Protein AF-A0A2E5B7W5-F1 (afdb_monomer_lite)

Sequence (212 aa):
MSSAIVQPPTGIHPTRPNQKIQTYGLDLNAQWFGWGTKAGSPEFTLAPDEGISFIGKPIIGVDWHTSQGVSCPYFRFAFLEPTEDRQTRLSVIKLKCNGSSTSNGKILVQNHAACLVGALHELVQRIILSNLDLEDISGTLYARKGEGREVVNPSTGLKTTFKGTFIDCFLGNDQLRFKQADRELMAFQSQVNDLAASLNQPAPFLQSVSDE

Foldseek 3Di:
DDDDDPDDPPPPDPPDPPDDAWEWEADQQQWIFTDDPHPVHTPGIDDQPDWFKFAFQWDWAWDWDDDPNDTWIWIKIWGWTQDPVRDTHIYIYTYTQWDDQDPVRATWGAAAVQQVLFLLVLQLVVCVVVVHDSNGRIWIKHKDKAPFDWDQDPVPRDTDTRIGMHIWIGDVPRTRPRTGFGGRPVSNLVSQQVSCVSSVHHRNDDDPPPPD

Radius of gyration: 21.05 Å; chains: 1; bounding box: 44×43×97 Å

pLDDT: mean 80.82, std 16.59, range [33.22, 95.94]

Structure (mmCIF, N/CA/C/O backbone):
data_AF-A0A2E5B7W5-F1
#
_entry.id   AF-A0A2E5B7W5-F1
#
loop_
_atom_site.group_PDB
_atom_site.id
_atom_site.type_symbol
_atom_site.label_atom_id
_atom_site.label_alt_id
_atom_site.label_comp_id
_atom_site.label_asym_id
_atom_site.label_entity_id
_atom_site.label_seq_id
_atom_site.pdbx_PDB_ins_code
_atom_site.Cartn_x
_atom_site.Cartn_y
_atom_site.Cartn_z
_atom_site.occupancy
_atom_site.B_iso_or_equiv
_atom_site.auth_seq_id
_atom_site.auth_comp_id
_atom_site.auth_asym_id
_atom_site.auth_atom_id
_atom_site.pdbx_PDB_model_num
ATOM 1 N N . MET A 1 1 ? 4.079 -7.052 67.258 1.00 42.72 1 MET A N 1
ATOM 2 C CA . MET A 1 1 ? 3.036 -6.627 66.301 1.00 42.72 1 MET A CA 1
ATOM 3 C C . MET A 1 1 ? 3.681 -6.624 64.927 1.00 42.72 1 MET A C 1
ATOM 5 O O . MET A 1 1 ? 4.597 -5.844 64.723 1.00 42.72 1 MET A O 1
ATOM 9 N N . SER A 1 2 ? 3.331 -7.580 64.064 1.00 40.25 2 SER A N 1
ATOM 10 C CA . SER A 1 2 ? 3.934 -7.725 62.733 1.00 40.25 2 SER A CA 1
ATOM 11 C C . SER A 1 2 ? 2.971 -7.131 61.709 1.00 40.25 2 SER A C 1
ATOM 13 O O . SER A 1 2 ? 1.812 -7.538 61.644 1.00 40.25 2 SER A O 1
ATOM 15 N N . SER A 1 3 ? 3.419 -6.104 60.996 1.00 40.19 3 SER A N 1
ATOM 16 C CA . SER A 1 3 ? 2.672 -5.424 59.945 1.00 40.19 3 SER A CA 1
ATOM 17 C C . SER A 1 3 ? 2.567 -6.339 58.726 1.00 40.19 3 SER A C 1
ATOM 19 O O . SER A 1 3 ? 3.561 -6.628 58.063 1.00 40.19 3 SER A O 1
ATOM 21 N N . ALA A 1 4 ? 1.353 -6.806 58.434 1.00 41.75 4 ALA A N 1
ATOM 22 C CA . ALA A 1 4 ? 1.066 -7.527 57.204 1.00 41.75 4 ALA A CA 1
ATOM 23 C C . ALA A 1 4 ? 1.223 -6.571 56.013 1.00 41.75 4 ALA A C 1
ATOM 25 O O . ALA A 1 4 ? 0.510 -5.574 55.898 1.00 41.75 4 ALA A O 1
ATOM 26 N N . ILE A 1 5 ? 2.179 -6.875 55.138 1.00 42.50 5 ILE A N 1
ATOM 27 C CA . ILE A 1 5 ? 2.345 -6.204 53.851 1.00 42.50 5 ILE A CA 1
ATOM 28 C C . ILE A 1 5 ? 1.194 -6.678 52.961 1.00 42.50 5 ILE A C 1
ATOM 30 O O . ILE A 1 5 ? 1.155 -7.836 52.548 1.00 42.50 5 ILE A O 1
ATOM 34 N N . VAL A 1 6 ? 0.239 -5.788 52.696 1.00 44.59 6 VAL A N 1
ATOM 35 C CA . VAL A 1 6 ? -0.816 -6.015 51.705 1.00 44.59 6 VAL A CA 1
ATOM 36 C C . VAL A 1 6 ? -0.149 -6.007 50.332 1.00 44.59 6 VAL A C 1
ATOM 38 O O . VAL A 1 6 ? 0.318 -4.965 49.873 1.00 44.59 6 VAL A O 1
ATOM 41 N N . GLN A 1 7 ? -0.055 -7.173 49.692 1.00 38.59 7 GLN A N 1
ATOM 42 C CA . GLN A 1 7 ? 0.349 -7.237 48.291 1.00 38.59 7 GLN A CA 1
ATOM 43 C C . GLN A 1 7 ? -0.714 -6.529 47.439 1.00 38.59 7 GLN A C 1
ATOM 45 O O . GLN A 1 7 ? -1.908 -6.762 47.652 1.00 38.59 7 GLN A O 1
ATOM 50 N N . PRO A 1 8 ? -0.318 -5.656 46.495 1.00 37.38 8 PRO A N 1
ATOM 51 C CA . PRO A 1 8 ? -1.272 -5.043 45.586 1.00 37.38 8 PRO A CA 1
ATOM 52 C C . PRO A 1 8 ? -1.946 -6.136 44.745 1.00 37.38 8 PRO A C 1
ATOM 54 O O . PRO A 1 8 ? -1.312 -7.158 44.460 1.00 37.38 8 PRO A O 1
ATOM 57 N N . PRO A 1 9 ? -3.215 -5.941 44.343 1.00 43.28 9 PRO A N 1
ATOM 58 C CA . PRO A 1 9 ? -3.898 -6.888 43.480 1.00 43.28 9 PRO A CA 1
ATOM 59 C C . PRO A 1 9 ? -3.048 -7.062 42.226 1.00 43.28 9 PRO A C 1
ATOM 61 O O . PRO A 1 9 ? -2.723 -6.087 41.545 1.00 43.28 9 PRO A O 1
ATOM 64 N N . THR A 1 10 ? -2.647 -8.301 41.954 1.00 42.75 10 THR A N 1
ATOM 65 C CA . THR A 1 10 ? -2.033 -8.690 40.693 1.00 42.75 10 THR A CA 1
ATOM 66 C C . THR A 1 10 ? -3.061 -8.423 39.610 1.00 42.75 10 THR A C 1
ATOM 68 O O . THR A 1 10 ? -3.944 -9.235 39.337 1.00 42.75 10 THR A O 1
ATOM 71 N N . GLY A 1 11 ? -2.993 -7.217 39.046 1.00 35.56 11 GLY A N 1
ATOM 72 C CA . GLY A 1 11 ? -3.767 -6.846 37.881 1.00 35.56 11 GLY A CA 1
ATOM 73 C C . GLY A 1 11 ? -3.572 -7.936 36.843 1.00 35.56 11 GLY A C 1
ATOM 74 O O . GLY A 1 11 ? -2.444 -8.349 36.568 1.00 35.56 11 GLY A O 1
ATOM 75 N N . ILE A 1 12 ? -4.682 -8.435 36.310 1.00 41.03 12 ILE A N 1
ATOM 76 C CA . ILE A 1 12 ? -4.677 -9.241 35.101 1.00 41.03 12 ILE A CA 1
ATOM 77 C C . ILE A 1 12 ? -3.976 -8.365 34.063 1.00 41.03 12 ILE A C 1
ATOM 79 O O . ILE A 1 12 ? -4.555 -7.404 33.559 1.00 41.03 12 ILE A O 1
ATOM 83 N N . HIS A 1 13 ? -2.692 -8.628 33.814 1.00 34.12 13 HIS A N 1
ATOM 84 C CA . HIS A 1 13 ? -2.017 -8.059 32.663 1.00 34.12 13 HIS A CA 1
ATOM 85 C C . HIS A 1 13 ? -2.872 -8.450 31.459 1.00 34.12 13 HIS A C 1
ATOM 87 O O . HIS A 1 13 ? -3.192 -9.637 31.348 1.00 34.12 13 HIS A O 1
ATOM 93 N N . PRO A 1 14 ? -3.279 -7.509 30.588 1.00 37.34 14 PRO A N 1
ATOM 94 C CA . PRO A 1 14 ? -3.954 -7.879 29.360 1.00 37.34 14 PRO A CA 1
ATOM 95 C C . PRO A 1 14 ? -3.037 -8.867 28.648 1.00 37.34 14 PRO A C 1
ATOM 97 O O . PRO A 1 14 ? -1.928 -8.525 28.228 1.00 37.34 14 PRO A O 1
ATOM 100 N N . THR A 1 15 ? -3.458 -10.129 28.605 1.00 33.22 15 THR A N 1
ATOM 101 C CA . THR A 1 15 ? -2.824 -11.149 27.791 1.00 33.22 15 THR A CA 1
ATOM 102 C C . THR A 1 15 ? -2.850 -10.579 26.387 1.00 33.22 15 THR A C 1
ATOM 104 O O . THR A 1 15 ? -3.925 -10.393 25.817 1.00 33.22 15 THR A O 1
ATOM 107 N N . ARG A 1 16 ? -1.673 -10.227 25.846 1.00 36.94 16 ARG A N 1
ATOM 108 C CA . ARG A 1 16 ? -1.550 -9.926 24.417 1.00 36.94 16 ARG A CA 1
ATOM 109 C C . ARG A 1 16 ? -2.308 -11.035 23.690 1.00 36.94 16 ARG A C 1
ATOM 111 O O . ARG A 1 16 ? -2.016 -12.200 23.982 1.00 36.94 16 ARG A O 1
ATOM 118 N N . PRO A 1 17 ? -3.267 -10.720 22.805 1.00 39.22 17 PRO A N 1
ATOM 119 C CA . PRO A 1 17 ? -3.879 -11.743 21.983 1.00 39.22 17 PRO A CA 1
ATOM 120 C C . PRO A 1 17 ? -2.737 -12.511 21.328 1.00 39.22 17 PRO A C 1
ATOM 122 O O . PRO A 1 17 ? -1.919 -11.931 20.616 1.00 39.22 17 PRO A O 1
ATOM 125 N N . ASN A 1 18 ? -2.630 -13.804 21.624 1.00 42.94 18 ASN A N 1
ATOM 126 C CA . ASN A 1 18 ? -1.598 -14.685 21.083 1.00 42.94 18 ASN A CA 1
ATOM 127 C C . ASN A 1 18 ? -1.925 -15.046 19.619 1.00 42.94 18 ASN A C 1
ATOM 129 O O . ASN A 1 18 ? -1.710 -16.169 19.172 1.00 42.94 18 ASN A O 1
ATOM 133 N N . GLN A 1 19 ? -2.541 -14.110 18.894 1.00 55.16 19 GLN A N 1
ATOM 134 C CA . GLN A 1 19 ? -2.882 -14.249 17.495 1.00 55.16 19 GLN A CA 1
ATOM 135 C C . GLN A 1 19 ? -1.624 -13.944 16.688 1.00 55.16 19 GLN A C 1
ATOM 137 O O . GLN A 1 19 ? -1.019 -12.877 16.807 1.00 55.16 19 GLN A O 1
ATOM 142 N N . LYS A 1 20 ? -1.202 -14.924 15.890 1.00 72.31 20 LYS A N 1
ATOM 143 C CA . LYS A 1 20 ? -0.107 -14.785 14.931 1.00 72.31 20 LYS A CA 1
ATOM 144 C C . LYS A 1 20 ? -0.431 -13.599 14.015 1.00 72.31 20 LYS A C 1
ATOM 146 O O . LYS A 1 20 ? -1.479 -13.593 13.377 1.00 72.31 20 LYS A O 1
ATOM 151 N N . ILE A 1 21 ? 0.452 -12.597 13.979 1.00 81.12 21 ILE A N 1
ATOM 152 C CA . ILE A 1 21 ? 0.309 -11.446 13.078 1.00 81.12 21 ILE A CA 1
ATOM 153 C C . ILE A 1 21 ? 0.286 -11.968 11.644 1.00 81.12 21 ILE A C 1
ATOM 155 O O . ILE A 1 21 ? 1.240 -12.624 11.214 1.00 81.12 21 ILE A O 1
ATOM 159 N N . GLN A 1 22 ? -0.771 -11.655 10.900 1.00 89.62 22 GLN A N 1
ATOM 160 C CA . GLN A 1 22 ? -0.862 -12.047 9.502 1.00 89.62 22 GLN A CA 1
ATOM 161 C C . GLN A 1 22 ? -0.076 -11.055 8.649 1.00 89.62 22 GLN A C 1
ATOM 163 O O . GLN A 1 22 ? -0.400 -9.873 8.597 1.00 89.62 22 GLN A O 1
ATOM 168 N N . THR A 1 23 ? 0.976 -11.516 7.974 1.00 92.06 23 THR A N 1
ATOM 169 C CA . THR A 1 23 ? 1.733 -10.666 7.045 1.00 92.06 23 THR A CA 1
ATOM 170 C C . THR A 1 23 ? 1.349 -10.996 5.611 1.00 92.06 23 THR A C 1
ATOM 172 O O . THR A 1 23 ? 1.385 -12.160 5.224 1.00 92.06 23 THR A O 1
ATOM 175 N N . TYR A 1 24 ? 1.016 -9.984 4.821 1.00 94.12 24 TYR A N 1
ATOM 176 C CA . TYR A 1 24 ? 0.694 -10.083 3.406 1.00 94.12 24 TYR A CA 1
ATOM 177 C C . TYR A 1 24 ? 1.821 -9.502 2.553 1.00 94.12 24 TYR A C 1
ATOM 179 O O . TYR A 1 24 ? 2.379 -8.442 2.851 1.00 94.12 24 TYR A O 1
ATOM 187 N N . GLY A 1 25 ? 2.134 -10.194 1.464 1.00 92.69 25 GLY A N 1
ATOM 188 C CA . GLY A 1 25 ? 2.922 -9.688 0.350 1.00 92.69 25 GLY A CA 1
ATOM 189 C C . GLY A 1 25 ? 2.086 -9.648 -0.923 1.00 92.69 25 GLY A C 1
ATOM 190 O O . GLY A 1 25 ? 1.034 -10.279 -1.008 1.00 92.69 25 GLY A O 1
ATOM 191 N N . LEU A 1 26 ? 2.581 -8.912 -1.914 1.00 91.25 26 LEU A N 1
ATOM 192 C CA . LEU A 1 26 ? 2.000 -8.855 -3.249 1.00 91.25 26 LEU A CA 1
ATOM 193 C C . LEU A 1 26 ? 3.035 -9.308 -4.269 1.00 91.25 26 LEU A C 1
ATOM 195 O O . LEU A 1 26 ? 4.165 -8.813 -4.271 1.00 91.25 26 LEU A O 1
ATOM 199 N N . ASP A 1 27 ? 2.661 -10.249 -5.128 1.00 87.12 27 ASP A N 1
ATOM 200 C CA . ASP A 1 27 ? 3.559 -10.750 -6.160 1.00 87.12 27 ASP A CA 1
ATOM 201 C C . ASP A 1 27 ? 3.455 -9.935 -7.467 1.00 87.12 27 ASP A C 1
ATOM 203 O O . ASP A 1 27 ? 2.665 -8.996 -7.611 1.00 87.12 27 ASP A O 1
ATOM 207 N N . LEU A 1 28 ? 4.274 -10.291 -8.461 1.00 82.81 28 LEU A N 1
ATOM 208 C CA . LEU A 1 28 ? 4.245 -9.654 -9.785 1.00 82.81 28 LEU A CA 1
ATOM 209 C C . LEU A 1 28 ? 3.017 -10.054 -10.618 1.00 82.81 28 LEU A C 1
ATOM 211 O O . LEU A 1 28 ? 2.782 -9.479 -11.686 1.00 82.81 28 LEU A O 1
ATOM 215 N N . ASN A 1 29 ? 2.225 -11.019 -10.144 1.00 85.81 29 ASN A N 1
ATOM 216 C CA . ASN A 1 29 ? 0.959 -11.389 -10.744 1.00 85.81 29 ASN A CA 1
ATOM 217 C C . ASN A 1 29 ? -0.242 -10.606 -10.216 1.00 85.81 29 ASN A C 1
ATOM 219 O O . ASN A 1 29 ? -1.336 -10.796 -10.740 1.00 85.81 29 ASN A O 1
ATOM 223 N N . ALA A 1 30 ? -0.009 -9.670 -9.293 1.00 89.38 30 ALA A N 1
ATOM 224 C CA . ALA A 1 30 ? -1.048 -8.976 -8.549 1.00 89.38 30 ALA A CA 1
ATOM 225 C C . ALA A 1 30 ? -1.890 -9.930 -7.685 1.00 89.38 30 ALA A C 1
ATOM 227 O O . ALA A 1 30 ? -3.075 -9.692 -7.488 1.00 89.38 30 ALA A O 1
ATOM 228 N N . GLN A 1 31 ? -1.275 -10.997 -7.173 1.00 91.44 31 GLN A N 1
ATOM 229 C CA . GLN A 1 31 ? -1.896 -11.909 -6.226 1.00 91.44 31 GLN A CA 1
ATOM 230 C C . GLN A 1 31 ? -1.379 -11.634 -4.814 1.00 91.44 31 GLN A C 1
ATOM 232 O O . GLN A 1 31 ? -0.167 -11.623 -4.561 1.00 91.44 31 GLN A O 1
ATOM 237 N N . TRP A 1 32 ? -2.311 -11.417 -3.889 1.00 93.56 32 TRP A N 1
ATOM 238 C CA . TRP A 1 32 ? -2.006 -11.340 -2.468 1.00 93.56 32 TRP A CA 1
ATOM 239 C C . TRP A 1 32 ? -1.612 -12.713 -1.933 1.00 93.56 32 TRP A C 1
ATOM 241 O O . TRP A 1 32 ? -2.244 -13.725 -2.241 1.00 93.56 32 TRP A O 1
ATOM 251 N N . PHE A 1 33 ? -0.589 -12.748 -1.088 1.00 91.56 33 PHE A N 1
ATOM 252 C CA . PHE A 1 33 ? -0.168 -13.969 -0.416 1.00 91.56 33 PHE A CA 1
ATOM 253 C C . PHE A 1 33 ? 0.197 -13.711 1.040 1.00 91.56 33 PHE A C 1
ATOM 255 O O . PHE A 1 33 ? 0.810 -12.695 1.375 1.00 91.56 33 PHE A O 1
ATOM 262 N N . GLY A 1 34 ? -0.154 -14.654 1.910 1.00 90.62 34 GLY A N 1
ATOM 263 C CA . GLY A 1 34 ? 0.278 -14.657 3.298 1.00 90.62 34 GLY A CA 1
ATOM 264 C C . GLY A 1 34 ? 1.713 -15.155 3.406 1.00 90.62 34 GLY A C 1
ATOM 265 O O . GLY A 1 34 ? 2.039 -16.226 2.893 1.00 90.62 34 GLY A O 1
ATOM 266 N N . TRP A 1 35 ? 2.590 -14.407 4.071 1.00 85.44 35 TRP A N 1
ATOM 267 C CA . TRP A 1 35 ? 3.935 -14.887 4.380 1.00 85.44 35 TRP A CA 1
ATOM 268 C C . TRP A 1 35 ? 3.820 -16.067 5.347 1.00 85.44 35 TRP A C 1
ATOM 270 O O . TRP A 1 35 ? 3.152 -15.950 6.371 1.00 85.44 35 TRP A O 1
ATOM 280 N N . GLY A 1 36 ? 4.504 -17.172 5.051 1.00 75.94 36 GLY A N 1
ATOM 281 C CA . GLY A 1 36 ? 4.754 -18.221 6.034 1.00 75.94 36 GLY A CA 1
ATOM 282 C C . GLY A 1 36 ? 5.886 -17.810 6.973 1.00 75.94 36 GLY A C 1
ATOM 283 O O . GLY A 1 36 ? 5.890 -16.730 7.556 1.00 75.94 36 GLY A O 1
ATOM 284 N N . THR A 1 37 ? 6.922 -18.638 7.091 1.00 72.31 37 THR A N 1
ATOM 285 C CA . THR A 1 37 ? 8.109 -18.293 7.901 1.00 72.31 37 THR A CA 1
ATOM 286 C C . THR A 1 37 ? 8.949 -17.157 7.303 1.00 72.31 37 THR A C 1
ATOM 288 O O . THR A 1 37 ? 9.726 -16.523 8.015 1.00 72.31 37 THR A O 1
ATOM 291 N N . LYS A 1 38 ? 8.817 -16.897 5.996 1.00 68.75 38 LYS A N 1
ATOM 292 C CA . LYS A 1 38 ? 9.533 -15.855 5.242 1.00 68.75 38 LYS A CA 1
ATOM 293 C C . LYS A 1 38 ? 8.755 -15.461 3.982 1.00 68.75 38 LYS A C 1
ATOM 295 O O . LYS A 1 38 ? 7.986 -16.264 3.464 1.00 68.75 38 LYS A O 1
ATOM 300 N N . ALA A 1 39 ? 9.037 -14.276 3.433 1.00 65.00 39 ALA A N 1
ATOM 301 C CA . ALA A 1 39 ? 8.368 -13.739 2.239 1.00 65.00 39 ALA A CA 1
ATOM 302 C C . ALA A 1 39 ? 8.369 -14.690 1.024 1.00 65.00 39 ALA A C 1
ATOM 304 O O . ALA A 1 39 ? 7.393 -14.754 0.292 1.00 65.00 39 ALA A O 1
ATOM 305 N N . GLY A 1 40 ? 9.453 -15.449 0.816 1.00 71.38 40 GLY A N 1
ATOM 306 C CA . GLY A 1 40 ? 9.579 -16.398 -0.301 1.00 71.38 40 GLY A CA 1
ATOM 307 C C . GLY A 1 40 ? 8.931 -17.770 -0.075 1.00 71.38 40 GLY A C 1
ATOM 308 O O . GLY A 1 40 ? 9.178 -18.678 -0.858 1.00 71.38 40 GLY A O 1
ATOM 309 N N . SER A 1 41 ? 8.183 -17.955 1.015 1.00 77.62 41 SER A N 1
ATOM 310 C CA . SER A 1 41 ? 7.501 -19.207 1.355 1.00 77.62 41 SER A CA 1
ATOM 311 C C . SER A 1 41 ? 6.061 -18.883 1.759 1.00 77.62 41 SER A C 1
ATOM 313 O O . SER A 1 41 ? 5.795 -18.776 2.960 1.00 77.62 41 SER A O 1
ATOM 315 N N . PRO A 1 42 ? 5.155 -18.650 0.792 1.00 84.06 42 PRO A N 1
ATOM 316 C CA . PRO A 1 42 ? 3.778 -18.292 1.098 1.00 84.06 42 PRO A CA 1
ATOM 317 C C . PRO A 1 42 ? 3.067 -19.438 1.830 1.00 84.06 42 PRO A C 1
ATOM 319 O O . PRO A 1 42 ? 3.237 -20.603 1.478 1.00 84.06 42 PRO A O 1
ATOM 322 N N . GLU A 1 43 ? 2.297 -19.102 2.863 1.00 87.75 43 GLU A N 1
ATOM 323 C CA . GLU A 1 43 ? 1.453 -20.051 3.611 1.00 87.75 43 GLU A CA 1
ATOM 324 C C . GLU A 1 43 ? 0.091 -20.225 2.929 1.00 87.75 43 GLU A C 1
ATOM 326 O O . GLU A 1 43 ? -0.489 -21.306 2.960 1.00 87.75 43 GLU A O 1
ATOM 331 N N . PHE A 1 44 ? -0.382 -19.171 2.260 1.00 88.69 44 PHE A N 1
ATOM 332 C CA . PHE A 1 44 ? -1.584 -19.168 1.432 1.00 88.69 44 PHE A CA 1
ATOM 333 C C . PHE A 1 44 ? -1.525 -18.042 0.393 1.00 88.69 44 PHE A C 1
ATOM 335 O O . PHE A 1 44 ? -0.693 -17.133 0.471 1.00 88.69 44 PHE A O 1
ATOM 342 N N . THR A 1 45 ? -2.458 -18.082 -0.551 1.00 91.06 45 THR A N 1
ATOM 343 C CA . THR A 1 45 ? -2.713 -17.040 -1.550 1.00 91.06 45 THR A CA 1
ATOM 344 C C . THR A 1 45 ? -4.193 -16.696 -1.536 1.00 91.06 45 THR A C 1
ATOM 346 O O . THR A 1 45 ? -5.004 -17.612 -1.414 1.00 91.06 45 THR A O 1
ATOM 349 N N . LEU A 1 46 ? -4.537 -15.422 -1.695 1.00 90.44 46 LEU A N 1
ATOM 350 C CA . LEU A 1 46 ? -5.929 -15.017 -1.895 1.00 90.44 46 LE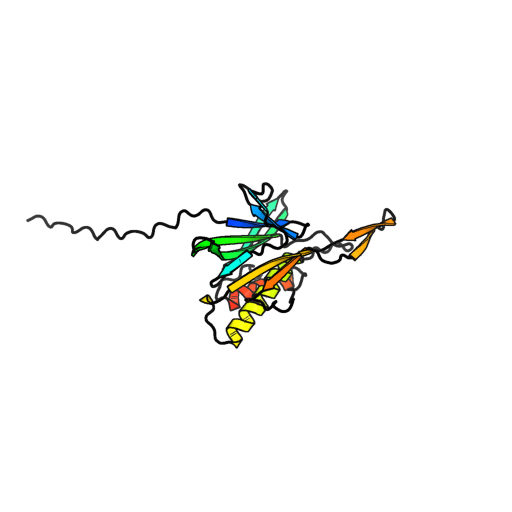U A CA 1
ATOM 351 C C . LEU A 1 46 ? -6.354 -15.245 -3.352 1.00 90.44 46 LEU A C 1
ATOM 353 O O . LEU A 1 46 ? -5.514 -15.262 -4.270 1.00 90.44 46 LEU A O 1
ATOM 357 N N . ALA A 1 47 ? -7.656 -15.427 -3.563 1.00 86.19 47 ALA A N 1
ATOM 358 C CA . ALA A 1 47 ? -8.244 -15.443 -4.897 1.00 86.19 47 ALA A CA 1
ATOM 359 C C . ALA A 1 47 ? -8.100 -14.061 -5.580 1.00 86.19 47 ALA A C 1
ATOM 361 O O . ALA A 1 47 ? -7.937 -13.045 -4.903 1.00 86.19 47 ALA A O 1
ATOM 362 N N . PRO A 1 48 ? -8.128 -13.977 -6.924 1.00 80.94 48 PRO A N 1
ATOM 363 C CA . PRO A 1 48 ? -7.953 -12.705 -7.636 1.00 80.94 48 PRO A CA 1
ATOM 364 C C . PRO A 1 48 ? -8.986 -11.621 -7.291 1.00 80.94 48 PRO A C 1
ATOM 366 O O . PRO A 1 48 ? -8.701 -10.435 -7.434 1.00 80.94 48 PRO A O 1
ATOM 369 N N . ASP A 1 49 ? -10.182 -12.028 -6.880 1.00 82.62 49 ASP A N 1
ATOM 370 C CA . ASP A 1 49 ? -11.306 -11.190 -6.466 1.00 82.62 49 ASP A CA 1
ATOM 371 C C . ASP A 1 49 ? -11.417 -11.033 -4.942 1.00 82.62 49 ASP A C 1
ATOM 373 O O . ASP A 1 49 ? -12.312 -10.343 -4.462 1.00 82.62 49 ASP A O 1
ATOM 377 N N . GLU A 1 50 ? -10.496 -11.616 -4.174 1.00 89.19 50 GLU A N 1
ATOM 378 C CA . GLU A 1 50 ? -10.427 -11.437 -2.727 1.00 89.19 50 GLU A CA 1
ATOM 379 C C . GLU A 1 50 ? -9.576 -10.212 -2.371 1.00 89.19 50 GLU A C 1
ATOM 381 O O . GLU A 1 50 ? -8.397 -10.090 -2.726 1.00 89.19 50 GLU A O 1
ATOM 386 N N . GLY A 1 51 ? -10.195 -9.284 -1.644 1.00 91.31 51 GLY A N 1
ATOM 387 C CA . GLY A 1 51 ? -9.545 -8.095 -1.113 1.00 91.31 51 GLY A CA 1
ATOM 388 C C . GLY A 1 51 ? -9.116 -8.261 0.342 1.00 91.31 51 GLY A C 1
ATOM 389 O O . GLY A 1 51 ? -9.614 -9.114 1.072 1.00 91.31 51 GLY A O 1
ATOM 390 N N . ILE A 1 52 ? -8.207 -7.397 0.786 1.00 94.81 52 ILE A N 1
ATOM 391 C CA . ILE A 1 52 ? -7.796 -7.315 2.189 1.00 94.81 52 ILE A CA 1
ATOM 392 C C . ILE A 1 52 ? -8.568 -6.173 2.844 1.00 94.81 52 ILE A C 1
ATOM 394 O O . ILE A 1 52 ? -8.317 -5.001 2.547 1.00 94.81 52 ILE A O 1
ATOM 398 N N . SER A 1 53 ? -9.510 -6.506 3.722 1.00 94.62 53 SER A N 1
ATOM 399 C CA . SER A 1 53 ? -10.257 -5.512 4.492 1.00 94.62 53 SER A CA 1
ATOM 400 C C . SER A 1 53 ? -9.457 -5.027 5.698 1.00 94.62 53 SER A C 1
ATOM 402 O O . SER A 1 53 ? -8.758 -5.792 6.358 1.00 94.62 53 SER A O 1
ATOM 404 N N . PHE A 1 54 ? -9.578 -3.742 6.003 1.00 94.38 54 PHE A N 1
ATOM 405 C CA . PHE A 1 54 ? -8.955 -3.128 7.165 1.00 94.38 54 PHE A CA 1
ATOM 406 C C . PHE A 1 54 ? -9.917 -2.166 7.851 1.00 94.38 54 PHE A C 1
ATOM 408 O O . PHE A 1 54 ? -10.772 -1.556 7.204 1.00 94.38 54 PHE A O 1
ATOM 415 N N . ILE A 1 55 ? -9.752 -2.034 9.162 1.00 92.44 55 ILE A N 1
ATOM 416 C CA . ILE A 1 55 ? -10.465 -1.087 10.013 1.00 92.44 55 ILE A CA 1
ATOM 417 C C . ILE A 1 55 ? -9.498 -0.450 11.011 1.00 92.44 55 ILE A C 1
ATOM 419 O O . ILE A 1 55 ? -8.425 -0.994 11.301 1.00 92.44 55 ILE A O 1
ATOM 423 N N . GLY A 1 56 ? -9.919 0.672 11.579 1.00 89.56 56 GLY A N 1
ATOM 424 C CA . GLY A 1 56 ? -9.128 1.420 12.533 1.00 89.56 56 GLY A CA 1
ATOM 425 C C . GLY A 1 56 ? -8.044 2.256 11.870 1.00 89.56 56 GLY A C 1
ATOM 426 O O . GLY A 1 56 ? -7.711 2.121 10.686 1.00 89.56 56 GLY A O 1
ATOM 427 N N . LYS A 1 57 ? -7.442 3.110 12.688 1.00 91.88 57 LYS A N 1
ATOM 428 C CA . LYS A 1 57 ? -6.321 3.940 12.284 1.00 91.88 57 LYS A CA 1
ATOM 429 C C . LYS A 1 57 ? -5.100 3.068 11.941 1.00 91.88 57 LYS A C 1
ATOM 431 O O . LYS A 1 57 ? -4.541 2.418 12.829 1.00 91.88 57 LYS A O 1
ATOM 436 N N . PRO A 1 58 ? -4.624 3.057 10.684 1.00 92.25 58 PRO A N 1
ATOM 437 C CA . PRO A 1 58 ? -3.505 2.207 10.306 1.00 92.25 58 PRO A CA 1
ATOM 438 C C . PRO A 1 58 ? -2.181 2.766 10.818 1.00 92.25 58 PRO A C 1
ATOM 440 O O . PRO A 1 58 ? -1.990 3.979 10.846 1.00 92.25 58 PRO A O 1
ATOM 443 N N . ILE A 1 59 ? -1.225 1.892 11.132 1.00 94.62 59 ILE A N 1
ATOM 444 C CA . ILE A 1 59 ? 0.152 2.264 11.471 1.00 94.62 59 ILE A CA 1
ATOM 445 C C . ILE A 1 59 ? 1.039 2.031 10.254 1.00 94.62 59 ILE A C 1
ATOM 447 O O . ILE A 1 59 ? 1.215 0.892 9.811 1.00 94.62 59 ILE A O 1
ATOM 451 N N . ILE A 1 60 ? 1.653 3.093 9.747 1.00 95.75 60 ILE A N 1
ATOM 452 C CA . ILE A 1 60 ? 2.580 2.999 8.623 1.00 95.75 60 ILE A CA 1
ATOM 453 C C . ILE A 1 60 ? 4.031 3.000 9.096 1.00 95.75 60 ILE A C 1
ATOM 455 O O . ILE A 1 60 ? 4.370 3.428 10.199 1.00 95.75 60 ILE A O 1
ATOM 459 N N . GLY A 1 61 ? 4.917 2.472 8.265 1.00 93.50 61 GLY A N 1
ATOM 460 C CA . GLY A 1 61 ? 6.336 2.454 8.562 1.00 93.50 61 GLY A CA 1
ATOM 461 C C . GLY A 1 61 ? 7.173 1.946 7.405 1.00 93.50 61 GLY A C 1
ATOM 462 O O . GLY A 1 61 ? 6.670 1.666 6.317 1.00 93.50 61 GLY A O 1
ATOM 463 N N . VAL A 1 62 ? 8.469 1.815 7.663 1.00 90.25 62 VAL A N 1
ATOM 464 C CA . VAL A 1 62 ? 9.430 1.274 6.708 1.00 90.25 62 VAL A CA 1
ATOM 465 C C . VAL A 1 62 ? 10.255 0.216 7.411 1.00 90.25 62 VAL A C 1
ATOM 467 O O . VAL A 1 62 ? 10.838 0.475 8.461 1.00 90.25 62 VAL A O 1
ATOM 470 N N . ASP A 1 63 ? 10.316 -0.961 6.806 1.00 88.19 63 ASP A N 1
ATOM 471 C CA . ASP A 1 63 ? 11.197 -2.033 7.237 1.00 88.19 63 ASP A CA 1
ATOM 472 C C . ASP A 1 63 ? 12.356 -2.141 6.241 1.00 88.19 63 ASP A C 1
ATOM 474 O O . ASP A 1 63 ? 12.156 -2.121 5.024 1.00 88.19 63 ASP A O 1
ATOM 478 N N . TRP A 1 64 ? 13.581 -2.261 6.744 1.00 84.56 64 TRP A N 1
ATOM 479 C CA . TRP A 1 64 ? 14.772 -2.375 5.907 1.00 84.56 64 TRP A 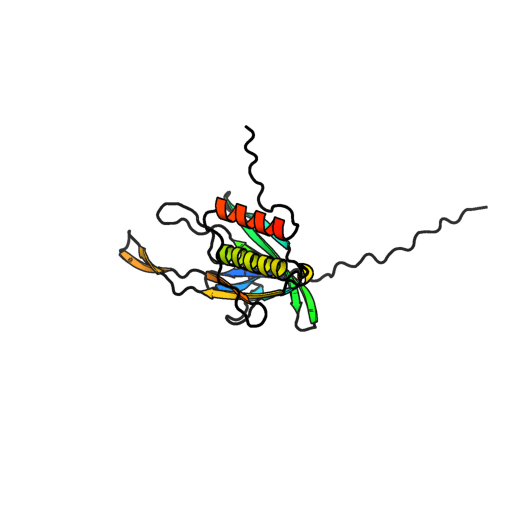CA 1
ATOM 480 C C . TRP A 1 64 ? 15.218 -3.827 5.822 1.00 84.56 64 TRP A C 1
ATOM 482 O O . TRP A 1 64 ? 15.477 -4.476 6.834 1.00 84.56 64 TRP A O 1
ATOM 492 N N . HIS A 1 65 ? 15.318 -4.334 4.598 1.00 80.19 65 HIS A N 1
ATOM 493 C CA . HIS A 1 65 ? 15.787 -5.684 4.328 1.00 80.19 65 HIS A CA 1
ATOM 494 C C . HIS A 1 65 ? 17.112 -5.625 3.578 1.00 80.19 65 HIS A C 1
ATOM 496 O O . HIS A 1 65 ? 17.169 -5.148 2.445 1.00 80.19 65 HIS A O 1
ATOM 502 N N . THR A 1 66 ? 18.166 -6.158 4.191 1.00 76.12 66 THR A N 1
ATOM 503 C CA . THR A 1 66 ? 19.485 -6.253 3.563 1.00 76.12 66 THR A CA 1
ATOM 504 C C . THR A 1 66 ? 19.648 -7.615 2.903 1.00 76.12 66 THR A C 1
ATOM 506 O O . THR A 1 66 ? 19.533 -8.651 3.558 1.00 76.12 66 THR A O 1
ATOM 509 N N . SER A 1 67 ? 19.940 -7.628 1.604 1.00 67.50 67 SER A N 1
ATOM 510 C CA . SER A 1 67 ? 20.297 -8.841 0.865 1.00 67.50 67 SER A CA 1
ATOM 511 C C . SER A 1 67 ? 21.523 -8.563 0.010 1.00 67.50 67 SER A C 1
ATOM 513 O O . SER A 1 67 ? 21.565 -7.554 -0.687 1.00 67.50 67 SER A O 1
ATOM 515 N N . GLN A 1 68 ? 22.538 -9.430 0.092 1.00 73.38 68 GLN A N 1
ATOM 516 C CA . GLN A 1 68 ? 23.793 -9.289 -0.664 1.00 73.38 68 GLN A CA 1
ATOM 517 C C . GLN A 1 68 ? 24.451 -7.899 -0.513 1.00 73.38 68 GLN A C 1
ATOM 519 O O . GLN A 1 68 ? 24.977 -7.340 -1.468 1.00 73.38 68 GLN A O 1
ATOM 524 N N . GLY A 1 69 ? 24.386 -7.313 0.689 1.00 71.06 69 GLY A N 1
ATOM 525 C CA . GLY A 1 69 ? 24.947 -5.986 0.980 1.00 71.06 69 GLY A CA 1
ATOM 526 C C . GLY A 1 69 ? 24.110 -4.798 0.489 1.00 71.06 69 GLY A C 1
ATOM 527 O O . GLY A 1 69 ? 24.461 -3.659 0.778 1.00 71.06 69 GLY A O 1
ATOM 528 N N . VAL A 1 70 ? 22.985 -5.033 -0.193 1.00 70.50 70 VAL A N 1
ATOM 529 C CA . VAL A 1 70 ? 22.072 -3.978 -0.652 1.00 70.50 70 VAL A CA 1
ATOM 530 C C . VAL A 1 70 ? 20.888 -3.874 0.305 1.00 70.50 70 VAL A C 1
ATOM 532 O O . VAL A 1 70 ? 20.146 -4.840 0.499 1.00 70.50 70 VAL A O 1
ATOM 535 N N . SER A 1 71 ? 20.705 -2.693 0.900 1.00 77.69 71 SER A N 1
ATOM 536 C CA . SER A 1 71 ? 19.545 -2.385 1.739 1.00 77.69 71 SER A CA 1
ATOM 537 C C . SER A 1 71 ? 18.351 -1.997 0.867 1.00 77.69 71 SER A C 1
ATOM 539 O O . SER A 1 71 ? 18.436 -1.087 0.041 1.00 77.69 71 SER A O 1
ATOM 541 N N . CYS A 1 72 ? 17.234 -2.700 1.031 1.00 79.38 72 CYS A N 1
ATOM 542 C CA . CYS A 1 72 ? 16.000 -2.447 0.305 1.00 79.38 72 CYS A CA 1
ATOM 543 C C . CYS A 1 72 ? 14.887 -2.046 1.283 1.00 79.38 72 CYS A C 1
ATOM 545 O O . CYS A 1 72 ? 14.554 -2.843 2.166 1.00 79.38 72 CYS A O 1
ATOM 547 N N . PRO A 1 73 ? 14.270 -0.865 1.113 1.00 86.69 73 PRO A N 1
ATOM 548 C CA . PRO A 1 73 ? 13.135 -0.467 1.925 1.00 86.69 73 PRO A CA 1
ATOM 549 C C . PRO A 1 73 ? 11.872 -1.220 1.499 1.00 86.69 73 PRO A C 1
ATOM 551 O O . PRO A 1 73 ? 11.613 -1.423 0.306 1.00 86.69 73 PRO A O 1
ATOM 554 N N . TYR A 1 74 ? 11.085 -1.611 2.494 1.00 89.81 74 TYR A N 1
ATOM 555 C CA . TYR A 1 74 ? 9.736 -2.136 2.354 1.00 89.81 74 TYR A CA 1
ATOM 556 C C . TYR A 1 74 ? 8.773 -1.197 3.070 1.00 89.81 74 TYR A C 1
ATOM 558 O O . TYR A 1 74 ? 8.950 -0.914 4.253 1.00 89.81 74 TYR A O 1
ATOM 566 N N . PHE A 1 75 ? 7.747 -0.731 2.365 1.00 93.44 75 PHE A N 1
ATOM 567 C CA . PHE A 1 75 ? 6.649 -0.006 2.981 1.00 93.44 75 PHE A CA 1
ATOM 568 C C . PHE A 1 75 ? 5.833 -0.988 3.818 1.00 93.44 75 PHE A C 1
ATOM 570 O O . PHE A 1 75 ? 5.440 -2.054 3.329 1.00 93.44 75 PHE A O 1
ATOM 577 N N . ARG A 1 76 ? 5.605 -0.631 5.080 1.00 94.81 76 ARG A N 1
ATOM 578 C CA . ARG A 1 76 ? 4.838 -1.407 6.047 1.00 94.81 76 ARG A CA 1
ATOM 579 C C . ARG A 1 76 ? 3.531 -0.684 6.333 1.00 94.81 76 ARG A C 1
ATOM 581 O O . ARG A 1 76 ? 3.542 0.475 6.731 1.00 94.81 76 ARG A O 1
ATOM 588 N N . PHE A 1 77 ? 2.426 -1.399 6.195 1.00 95.94 77 PHE A N 1
ATOM 589 C CA . PHE A 1 77 ? 1.088 -0.946 6.555 1.00 95.94 77 PHE A CA 1
ATOM 590 C C . PHE A 1 77 ? 0.488 -1.959 7.527 1.00 95.94 77 PHE A C 1
ATOM 592 O O . PHE A 1 77 ? 0.161 -3.070 7.122 1.00 95.94 77 PHE A O 1
ATOM 599 N N . ALA A 1 78 ? 0.421 -1.616 8.811 1.00 95.69 78 ALA A N 1
ATOM 600 C CA . ALA A 1 78 ? -0.154 -2.450 9.861 1.00 95.69 78 ALA A CA 1
ATOM 601 C C . ALA A 1 78 ? -1.563 -1.961 10.216 1.00 95.69 78 ALA A C 1
ATOM 603 O O . ALA A 1 78 ? -1.781 -0.759 10.357 1.00 95.69 78 ALA A O 1
ATOM 604 N N . PHE A 1 79 ? -2.509 -2.883 10.350 1.00 95.12 79 PHE A N 1
ATOM 605 C CA . PHE A 1 79 ? -3.933 -2.576 10.483 1.00 95.12 79 PHE A CA 1
ATOM 606 C C . PHE A 1 79 ? -4.677 -3.696 11.213 1.00 95.12 79 PHE A C 1
ATOM 608 O O . PHE A 1 79 ? -4.164 -4.809 11.353 1.00 95.12 79 PHE A O 1
ATOM 615 N N . LEU A 1 80 ? -5.895 -3.400 11.665 1.00 93.81 80 LEU A N 1
ATOM 616 C CA . LEU A 1 80 ? -6.810 -4.417 12.165 1.00 93.81 80 LEU A CA 1
ATOM 617 C C . LEU A 1 80 ? -7.627 -4.963 10.998 1.00 93.81 80 LEU A C 1
ATOM 619 O O . LEU A 1 80 ? -8.276 -4.213 10.274 1.00 93.81 80 LEU A O 1
ATOM 623 N N . GLU A 1 81 ? -7.584 -6.273 10.814 1.00 93.31 81 GLU A N 1
ATOM 624 C CA . GLU A 1 81 ? -8.363 -6.985 9.809 1.00 93.31 81 GLU A CA 1
ATOM 625 C C . GLU A 1 81 ? -9.576 -7.635 10.488 1.00 93.31 81 GLU A C 1
ATOM 627 O O . GLU A 1 81 ? -9.385 -8.405 11.438 1.00 93.31 81 GLU A O 1
ATOM 632 N N . PRO A 1 82 ? -10.810 -7.350 10.038 1.00 90.50 82 PRO A N 1
ATOM 633 C CA . PRO A 1 82 ? -11.986 -8.070 10.503 1.00 90.50 82 PRO A CA 1
ATOM 634 C C . PRO A 1 82 ? -11.952 -9.518 9.997 1.00 90.50 82 PRO A C 1
ATOM 636 O O . PRO A 1 82 ? -11.684 -9.769 8.824 1.00 90.50 82 PRO A O 1
ATOM 639 N N . THR A 1 83 ? -12.239 -10.474 10.874 1.00 85.19 83 THR A N 1
ATOM 640 C CA . THR A 1 83 ? -12.274 -11.908 10.554 1.00 85.19 83 THR A CA 1
ATOM 641 C C . THR A 1 83 ? -13.712 -12.431 10.481 1.00 85.19 83 THR A C 1
ATOM 643 O O . THR A 1 83 ? -14.642 -11.814 11.005 1.00 85.19 83 THR A O 1
ATOM 646 N N . GLU A 1 84 ? -13.924 -13.577 9.823 1.00 83.62 84 GLU A N 1
ATOM 647 C CA . GLU A 1 84 ? -15.263 -14.168 9.620 1.00 83.62 84 GLU A CA 1
ATOM 648 C C . GLU A 1 84 ? -16.015 -14.445 10.933 1.00 83.62 84 GLU A C 1
ATOM 650 O O . GLU A 1 84 ? -17.235 -14.307 11.009 1.00 83.62 84 GLU A O 1
ATOM 655 N N . ASP A 1 85 ? -15.283 -14.772 11.997 1.00 85.81 85 ASP A N 1
ATOM 656 C CA . ASP A 1 85 ? -15.801 -14.988 13.351 1.00 85.81 85 ASP A CA 1
ATOM 657 C C . ASP A 1 85 ? -16.069 -13.680 14.120 1.00 85.81 85 ASP A C 1
ATOM 659 O O . ASP A 1 85 ? -16.289 -13.703 15.333 1.00 85.81 85 ASP A O 1
ATOM 663 N N . ARG A 1 86 ? -16.091 -12.537 13.416 1.00 79.25 86 ARG A N 1
ATOM 664 C CA . ARG A 1 86 ? -16.308 -11.180 13.948 1.00 79.25 86 ARG A CA 1
ATOM 665 C C . ARG A 1 86 ? -15.260 -10.735 14.965 1.00 79.25 86 ARG A C 1
ATOM 667 O O . ARG A 1 86 ? -15.515 -9.819 15.749 1.00 79.25 86 ARG A O 1
ATOM 674 N N . GLN A 1 87 ? -14.095 -11.369 14.966 1.00 86.88 87 GLN A N 1
ATOM 675 C CA . GLN A 1 87 ? -12.942 -10.869 15.697 1.00 86.88 87 GLN A CA 1
ATOM 676 C C . GLN A 1 87 ? -12.156 -9.885 14.827 1.00 86.88 87 GLN A C 1
ATOM 678 O O . GLN A 1 87 ? -12.462 -9.643 13.657 1.00 86.88 87 GLN A O 1
ATOM 683 N N . THR A 1 88 ? -11.146 -9.275 15.432 1.00 88.62 88 THR A N 1
ATOM 684 C CA . THR A 1 88 ? -10.124 -8.528 14.710 1.00 88.62 88 THR A CA 1
ATOM 685 C C . THR A 1 88 ? -8.792 -9.216 14.922 1.00 88.62 88 THR A C 1
ATOM 687 O O . THR A 1 88 ? -8.479 -9.643 16.034 1.00 88.62 88 THR A O 1
ATOM 690 N N . ARG A 1 89 ? -7.996 -9.312 13.857 1.00 90.25 89 ARG A N 1
ATOM 691 C CA . ARG A 1 89 ? -6.590 -9.711 13.955 1.00 90.25 89 ARG A CA 1
ATOM 692 C C . ARG A 1 89 ? -5.685 -8.567 13.546 1.00 90.25 89 ARG A C 1
ATOM 694 O O . ARG A 1 89 ? -6.029 -7.760 12.687 1.00 90.25 89 ARG A O 1
ATOM 701 N N . LEU A 1 90 ? -4.498 -8.522 14.140 1.00 92.19 90 LEU A N 1
ATOM 702 C CA . LEU A 1 90 ? -3.452 -7.625 13.673 1.00 92.19 90 LEU A CA 1
ATOM 703 C C . LEU A 1 90 ? -2.838 -8.189 12.388 1.00 92.19 90 LEU A C 1
ATOM 705 O O . LEU A 1 90 ? -2.260 -9.280 12.391 1.00 92.19 90 LEU A O 1
ATOM 709 N N . SER A 1 91 ? -2.917 -7.403 11.322 1.00 94.00 91 SER A N 1
ATOM 710 C CA . SER A 1 91 ? -2.390 -7.736 10.005 1.00 94.00 91 SER A CA 1
ATOM 711 C C . SER A 1 91 ? -1.395 -6.683 9.531 1.00 94.00 91 SER A C 1
ATOM 713 O O . SER A 1 91 ? -1.396 -5.535 9.978 1.00 94.00 91 SER A O 1
ATOM 715 N N . VAL A 1 92 ? -0.491 -7.086 8.641 1.00 94.88 92 VAL A N 1
ATOM 716 C CA . VAL A 1 92 ? 0.554 -6.224 8.088 1.00 94.88 92 VAL A CA 1
ATOM 717 C C . VAL A 1 92 ? 0.708 -6.493 6.601 1.00 94.88 92 VAL A C 1
ATOM 719 O O . VAL A 1 92 ? 1.002 -7.611 6.204 1.00 94.88 92 VAL A O 1
ATOM 722 N N . ILE A 1 93 ? 0.607 -5.467 5.768 1.00 95.50 93 ILE A N 1
ATOM 723 C CA . ILE A 1 93 ? 1.059 -5.512 4.377 1.00 95.50 93 ILE A CA 1
ATOM 724 C C . ILE A 1 93 ? 2.510 -5.026 4.327 1.00 95.50 93 ILE A C 1
ATOM 726 O O . ILE A 1 93 ? 2.833 -3.955 4.850 1.00 95.50 93 ILE A O 1
ATOM 730 N N . LYS A 1 94 ? 3.388 -5.810 3.690 1.00 93.00 94 LYS A N 1
ATOM 731 C CA . LYS A 1 94 ? 4.780 -5.432 3.409 1.00 93.00 94 LYS A CA 1
ATOM 732 C C . LYS A 1 94 ? 5.033 -5.430 1.911 1.00 93.00 94 LYS A C 1
ATOM 734 O O . LYS A 1 94 ? 5.002 -6.477 1.265 1.00 93.00 94 LYS A O 1
ATOM 739 N N . LEU A 1 95 ? 5.336 -4.256 1.367 1.00 91.75 95 LEU A N 1
ATOM 740 C CA . LEU A 1 95 ? 5.541 -4.057 -0.066 1.00 91.75 95 LEU A CA 1
ATOM 741 C C . LEU A 1 95 ? 6.946 -3.553 -0.331 1.00 91.75 95 LEU A C 1
ATOM 743 O O . LEU A 1 95 ? 7.386 -2.576 0.271 1.00 91.75 95 LEU A O 1
ATOM 747 N N . LYS A 1 96 ? 7.647 -4.198 -1.259 1.00 87.56 96 LYS A N 1
ATOM 748 C CA . LYS A 1 96 ? 8.976 -3.753 -1.668 1.00 87.56 96 LYS A CA 1
ATOM 749 C C . LYS A 1 96 ? 8.855 -2.381 -2.332 1.00 87.56 96 LYS A C 1
ATOM 751 O O . LYS A 1 96 ? 8.152 -2.234 -3.326 1.00 87.56 96 LYS A O 1
ATOM 756 N N . CYS A 1 97 ? 9.569 -1.379 -1.822 1.00 86.81 97 CYS A N 1
ATOM 757 C CA . CYS A 1 97 ? 9.521 -0.048 -2.422 1.00 86.81 97 CYS A CA 1
ATOM 758 C C . CYS A 1 97 ? 10.306 -0.016 -3.731 1.00 86.81 97 CYS A C 1
ATOM 760 O O . CYS A 1 97 ? 9.781 0.422 -4.745 1.00 86.81 97 CYS A O 1
ATOM 762 N N . ASN A 1 98 ? 11.550 -0.500 -3.745 1.00 83.81 98 ASN A N 1
ATOM 763 C CA . ASN A 1 98 ? 12.423 -0.354 -4.911 1.00 83.81 98 ASN A CA 1
ATOM 764 C C . ASN A 1 98 ? 12.039 -1.315 -6.045 1.00 83.81 98 ASN A C 1
ATOM 766 O O . ASN A 1 98 ? 12.031 -2.540 -5.881 1.00 83.81 98 ASN A O 1
ATOM 770 N N . GLY A 1 99 ? 11.758 -0.745 -7.216 1.00 75.12 99 GLY A N 1
ATOM 771 C CA . GLY A 1 99 ? 11.577 -1.470 -8.465 1.00 75.12 99 GLY A CA 1
ATOM 772 C C . GLY A 1 99 ? 12.892 -1.913 -9.097 1.00 75.12 99 GLY A C 1
ATOM 773 O O . GLY A 1 99 ? 13.968 -1.806 -8.514 1.00 75.12 99 GLY A O 1
ATOM 774 N N . SER A 1 100 ? 12.787 -2.436 -10.313 1.00 70.94 100 SER A N 1
ATOM 775 C CA . SER A 1 100 ? 13.952 -2.711 -11.154 1.00 70.94 100 SER A CA 1
ATOM 776 C C . SER A 1 100 ? 14.477 -1.414 -11.767 1.00 70.94 100 SER A C 1
ATOM 778 O O . SER A 1 100 ? 13.694 -0.497 -12.032 1.00 70.94 100 SER A O 1
ATOM 780 N N . SER A 1 101 ? 15.786 -1.346 -12.018 1.00 66.62 101 SER A N 1
ATOM 781 C CA . SER A 1 101 ? 16.396 -0.221 -12.728 1.00 66.62 101 SER A CA 1
ATOM 782 C C . SER A 1 101 ? 15.723 -0.009 -14.085 1.00 66.62 101 SER A C 1
ATOM 784 O O . SER A 1 101 ? 15.509 -0.956 -14.844 1.00 66.62 101 SER A O 1
ATOM 786 N N . THR A 1 102 ? 15.375 1.236 -14.392 1.00 63.19 102 THR A N 1
ATOM 787 C CA . THR A 1 102 ? 14.877 1.650 -15.705 1.00 63.19 102 THR A CA 1
ATOM 788 C C . THR A 1 102 ? 16.010 1.645 -16.735 1.00 63.19 102 THR A C 1
ATOM 790 O O . THR A 1 102 ? 17.186 1.516 -16.397 1.00 63.19 102 THR A O 1
ATOM 793 N N . SER A 1 103 ? 15.673 1.815 -18.016 1.00 56.97 103 SER A N 1
ATOM 794 C CA . SER A 1 103 ? 16.644 1.829 -19.124 1.00 56.97 103 SER A CA 1
ATOM 795 C C . SER A 1 103 ? 17.728 2.911 -19.009 1.00 56.97 103 SER A C 1
ATOM 797 O O . SER A 1 103 ? 18.783 2.772 -19.616 1.00 56.97 103 SER A O 1
ATOM 799 N N . ASN A 1 104 ? 17.496 3.964 -18.220 1.00 63.28 104 ASN A N 1
ATOM 800 C CA . ASN A 1 104 ? 18.463 5.020 -17.896 1.00 63.28 104 ASN A CA 1
ATOM 801 C C . ASN A 1 104 ? 19.154 4.824 -16.527 1.00 63.28 104 ASN A C 1
ATOM 803 O O . ASN A 1 104 ? 19.748 5.761 -16.004 1.00 63.28 104 ASN A O 1
ATOM 807 N N . GLY A 1 105 ? 19.040 3.642 -15.915 1.00 67.75 105 GLY A N 1
ATOM 808 C CA . GLY A 1 105 ? 19.684 3.302 -14.643 1.00 67.75 105 GLY A CA 1
ATOM 809 C C . GLY A 1 105 ? 18.980 3.820 -13.383 1.00 67.75 105 GLY A C 1
ATOM 810 O O . GLY A 1 105 ? 19.387 3.456 -12.282 1.00 67.75 105 GLY A O 1
ATOM 811 N N . LYS A 1 106 ? 17.909 4.619 -13.505 1.00 77.25 106 LYS A N 1
ATOM 812 C CA . LYS A 1 106 ? 17.142 5.120 -12.352 1.00 77.25 106 LYS A CA 1
ATOM 813 C C . LYS A 1 106 ? 16.342 3.984 -11.702 1.00 77.25 106 LYS A C 1
ATOM 815 O O . LYS A 1 106 ? 15.719 3.173 -12.377 1.00 77.25 106 LYS A O 1
ATOM 820 N N . ILE A 1 107 ? 16.321 3.920 -10.376 1.00 80.25 107 ILE A N 1
ATOM 821 C CA . ILE A 1 107 ? 15.449 2.987 -9.651 1.00 80.25 107 ILE A CA 1
ATOM 822 C C . ILE A 1 107 ? 14.197 3.754 -9.240 1.00 80.25 107 ILE A C 1
ATOM 824 O O . ILE A 1 107 ? 14.274 4.723 -8.487 1.00 80.25 107 ILE A O 1
ATOM 828 N N . LEU A 1 108 ? 13.047 3.333 -9.763 1.00 87.38 108 LEU A N 1
ATOM 829 C CA . LEU A 1 108 ? 11.746 3.890 -9.396 1.00 87.38 108 LEU A CA 1
ATOM 830 C C . LEU A 1 108 ? 11.059 3.009 -8.358 1.00 87.38 108 LEU A C 1
ATOM 832 O O . LEU A 1 108 ? 11.238 1.789 -8.345 1.00 87.38 108 LEU A O 1
ATOM 836 N N . VAL A 1 109 ? 10.206 3.619 -7.544 1.00 90.62 109 VAL A N 1
ATOM 837 C CA . VAL A 1 109 ? 9.325 2.910 -6.622 1.00 90.62 109 VAL A CA 1
ATOM 838 C C . VAL A 1 109 ? 8.333 2.038 -7.407 1.00 90.62 109 VAL A C 1
ATOM 840 O O . VAL A 1 109 ? 7.869 2.395 -8.504 1.00 90.62 109 VAL A O 1
ATOM 843 N N . GLN A 1 110 ? 8.042 0.850 -6.873 1.00 90.50 110 GLN A N 1
ATOM 844 C CA . GLN A 1 110 ? 7.087 -0.094 -7.444 1.00 90.50 110 GLN A CA 1
ATOM 845 C C . GLN A 1 110 ? 5.676 0.494 -7.430 1.00 90.50 110 GLN A C 1
ATOM 847 O O . GLN A 1 110 ? 5.279 1.188 -6.495 1.00 90.50 110 GLN A O 1
ATOM 852 N N . ASN A 1 111 ? 4.912 0.209 -8.489 1.00 90.56 111 ASN A N 1
ATOM 853 C CA . ASN A 1 111 ? 3.588 0.798 -8.674 1.00 90.56 111 ASN A CA 1
ATOM 854 C C . ASN A 1 111 ? 2.680 0.531 -7.477 1.00 90.56 111 ASN A C 1
ATOM 856 O O . ASN A 1 111 ? 2.182 1.485 -6.902 1.00 90.56 111 ASN A O 1
ATOM 860 N N . HIS A 1 112 ? 2.530 -0.722 -7.052 1.00 92.12 112 HIS A N 1
ATOM 861 C CA . HIS A 1 112 ? 1.662 -1.079 -5.934 1.00 92.12 112 HIS A CA 1
ATOM 862 C C . HIS A 1 112 ? 1.997 -0.338 -4.630 1.00 92.12 112 HIS A C 1
ATOM 864 O O . HIS A 1 112 ? 1.079 0.119 -3.960 1.00 92.12 112 HIS A O 1
ATOM 870 N N . ALA A 1 113 ? 3.278 -0.141 -4.295 1.00 93.12 113 ALA A N 1
ATOM 871 C CA . ALA A 1 113 ? 3.667 0.604 -3.097 1.00 93.12 113 ALA A CA 1
ATOM 872 C C . ALA A 1 113 ? 3.233 2.074 -3.204 1.00 93.12 113 ALA A C 1
ATOM 874 O O . ALA A 1 113 ? 2.600 2.611 -2.298 1.00 93.12 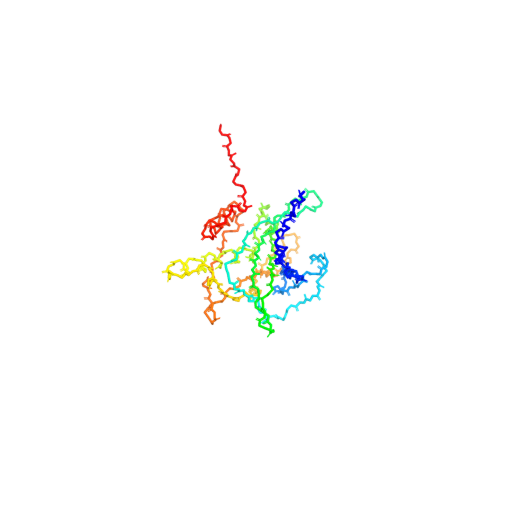113 ALA A O 1
ATOM 875 N N . ALA A 1 114 ? 3.492 2.699 -4.355 1.00 93.50 114 ALA A N 1
ATOM 876 C CA . ALA A 1 114 ? 3.054 4.062 -4.632 1.00 93.50 114 ALA A CA 1
ATOM 877 C C . ALA A 1 114 ? 1.520 4.204 -4.700 1.00 93.50 114 ALA A C 1
ATOM 879 O O . ALA A 1 114 ? 0.982 5.223 -4.274 1.00 93.50 114 ALA A O 1
ATOM 880 N N . CYS A 1 115 ? 0.805 3.187 -5.190 1.00 93.44 115 CYS A N 1
ATOM 881 C CA . CYS A 1 115 ? -0.660 3.169 -5.223 1.00 93.44 115 CYS A CA 1
ATOM 882 C C . CYS A 1 115 ? -1.243 3.075 -3.818 1.00 93.44 115 CYS A C 1
ATOM 884 O O . CYS A 1 115 ? -2.138 3.843 -3.493 1.00 93.44 115 CYS A O 1
ATOM 886 N N . LEU A 1 116 ? -0.710 2.186 -2.974 1.00 94.56 116 LEU A N 1
ATOM 887 C CA . LEU A 1 116 ? -1.175 2.055 -1.597 1.00 94.56 116 LEU A CA 1
ATOM 888 C C . LEU A 1 116 ? -0.977 3.365 -0.828 1.00 94.56 116 LEU A C 1
ATOM 890 O O . LEU A 1 116 ? -1.913 3.847 -0.203 1.00 94.56 116 LEU A O 1
ATOM 894 N N . VAL A 1 117 ? 0.204 3.983 -0.918 1.00 95.06 117 VAL A N 1
ATOM 895 C CA . VAL A 1 117 ? 0.470 5.266 -0.243 1.00 95.06 117 VAL A CA 1
ATOM 896 C C . VAL A 1 117 ? -0.468 6.366 -0.737 1.00 95.06 117 VAL A C 1
ATOM 898 O O . VAL A 1 117 ? -1.039 7.092 0.074 1.00 95.06 117 VAL A O 1
ATOM 901 N N . GLY A 1 118 ? -0.664 6.486 -2.051 1.00 94.19 118 GLY A N 1
ATOM 902 C CA . GLY A 1 118 ? -1.559 7.503 -2.600 1.00 94.19 118 GLY A CA 1
ATOM 903 C C . GLY A 1 118 ? -3.039 7.257 -2.266 1.00 94.19 118 GLY A C 1
ATOM 904 O O . GLY A 1 118 ? -3.757 8.213 -1.970 1.00 94.19 118 GLY A O 1
ATOM 905 N N . ALA A 1 119 ? -3.476 5.996 -2.214 1.00 92.69 119 ALA A N 1
ATOM 906 C CA . ALA A 1 119 ? -4.819 5.618 -1.777 1.00 92.69 119 ALA A CA 1
ATOM 907 C C . ALA A 1 119 ? -5.055 5.933 -0.292 1.00 92.69 119 ALA A C 1
ATOM 909 O O . ALA A 1 119 ? -6.102 6.469 0.062 1.00 92.69 119 ALA A O 1
ATOM 910 N N . LEU A 1 120 ? -4.071 5.660 0.570 1.00 93.19 120 LEU A N 1
ATOM 911 C CA . LEU A 1 120 ? -4.143 5.999 1.993 1.00 93.19 120 LEU A CA 1
ATOM 912 C C . LEU A 1 120 ? -4.180 7.514 2.218 1.00 93.19 120 LEU A C 1
ATOM 914 O O . LEU A 1 120 ? -4.943 7.980 3.057 1.00 93.19 120 LEU A O 1
ATOM 918 N N . HIS A 1 121 ? -3.417 8.289 1.442 1.00 92.81 121 HIS A N 1
ATOM 919 C CA . HIS A 1 121 ? -3.499 9.754 1.458 1.00 92.81 121 HIS A CA 1
ATOM 920 C C . HIS A 1 121 ? -4.896 10.262 1.122 1.00 92.81 121 HIS A C 1
ATOM 922 O O . HIS A 1 121 ? -5.449 11.069 1.862 1.00 92.81 121 HIS A O 1
ATOM 928 N N . GLU A 1 122 ? -5.480 9.780 0.025 1.00 91.38 122 GLU A N 1
ATOM 929 C CA . GLU A 1 122 ? -6.843 10.146 -0.373 1.00 91.38 122 GLU A CA 1
ATOM 930 C C . GLU A 1 122 ? -7.862 9.769 0.714 1.00 91.38 122 GLU A C 1
ATOM 932 O O . GLU A 1 122 ? -8.746 10.564 1.033 1.00 91.38 122 GLU A O 1
ATOM 937 N N . LEU A 1 123 ? -7.721 8.585 1.319 1.00 90.25 123 LEU A N 1
ATOM 938 C CA . LEU A 1 123 ? -8.595 8.128 2.398 1.00 90.25 123 LEU A CA 1
ATOM 939 C C . LEU A 1 123 ? -8.518 9.053 3.617 1.00 90.25 123 LEU A C 1
ATOM 941 O O . LEU A 1 123 ? -9.544 9.549 4.077 1.00 90.25 123 LEU A O 1
ATOM 945 N N . VAL A 1 124 ? -7.308 9.334 4.103 1.00 90.44 124 VAL A N 1
ATOM 946 C CA . VAL A 1 124 ? -7.085 10.215 5.259 1.00 90.44 124 VAL A CA 1
ATOM 947 C C . VAL A 1 124 ? -7.595 11.627 4.973 1.00 90.44 124 VAL A C 1
ATOM 949 O O . VAL A 1 124 ? -8.278 12.210 5.811 1.00 90.44 124 VAL A O 1
ATOM 952 N N . GLN A 1 125 ? -7.349 12.160 3.772 1.00 88.56 125 GLN A N 1
ATOM 953 C CA . GLN A 1 125 ? -7.868 13.468 3.366 1.00 88.56 125 GLN A CA 1
ATOM 954 C C . GLN A 1 125 ? -9.400 13.518 3.411 1.00 88.56 125 GLN A C 1
ATOM 956 O O . GLN A 1 125 ? -9.960 14.489 3.916 1.00 88.56 125 GLN A O 1
ATOM 961 N N . ARG A 1 126 ? -10.094 12.474 2.941 1.00 86.88 126 ARG A N 1
ATOM 962 C CA . ARG A 1 126 ? -11.564 12.405 3.007 1.00 86.88 126 ARG A CA 1
ATOM 963 C C . ARG A 1 126 ? -12.092 12.354 4.435 1.00 86.88 126 ARG A C 1
ATOM 965 O O . ARG A 1 126 ? -13.071 13.037 4.722 1.00 86.88 126 ARG A O 1
ATOM 972 N N . ILE A 1 127 ? -11.453 11.583 5.313 1.00 84.00 127 ILE A N 1
ATOM 973 C CA . ILE A 1 127 ? -11.819 11.492 6.735 1.00 84.00 127 ILE A CA 1
ATOM 974 C C . ILE A 1 127 ? -11.653 12.851 7.422 1.00 84.00 127 ILE A C 1
ATOM 976 O O . ILE A 1 127 ? -12.595 13.326 8.055 1.00 84.00 127 ILE A O 1
ATOM 980 N N . ILE A 1 128 ? -10.521 13.529 7.196 1.00 81.25 128 ILE A N 1
ATOM 981 C CA . ILE A 1 128 ? -10.259 14.878 7.723 1.00 81.25 128 ILE A CA 1
ATOM 982 C C . ILE A 1 128 ? -11.310 15.877 7.220 1.00 81.25 128 ILE A C 1
ATOM 984 O O . ILE A 1 128 ? -11.892 16.610 8.015 1.00 81.25 128 ILE A O 1
ATOM 988 N N . LEU A 1 129 ? -11.592 15.897 5.912 1.00 84.19 129 LEU A N 1
ATOM 989 C CA . LEU A 1 129 ? -12.594 16.798 5.325 1.00 84.19 129 LEU A CA 1
ATOM 990 C C . LEU A 1 129 ? -14.018 16.516 5.822 1.00 84.19 129 LEU A C 1
ATOM 992 O O . LEU A 1 129 ? -14.837 17.430 5.874 1.00 84.19 129 LEU A O 1
ATOM 996 N N . SER A 1 130 ? -14.306 15.267 6.184 1.00 82.56 130 SER A N 1
ATOM 997 C CA . SER A 1 130 ? -15.610 14.844 6.706 1.00 82.56 130 SER A CA 1
ATOM 998 C C . SER A 1 130 ? -15.726 15.002 8.225 1.00 82.56 130 SER A C 1
ATOM 1000 O O . SER A 1 130 ? -16.785 14.711 8.775 1.00 82.56 130 SER A O 1
ATOM 1002 N N . ASN A 1 131 ? -14.662 15.461 8.899 1.00 81.62 131 ASN A N 1
ATOM 1003 C CA . ASN A 1 131 ? -14.574 15.583 10.356 1.00 81.62 131 ASN A CA 1
ATOM 1004 C C . ASN A 1 131 ? -14.908 14.270 11.096 1.00 81.62 131 ASN A C 1
ATOM 1006 O O . ASN A 1 131 ? -15.560 14.280 12.140 1.00 81.62 131 ASN A O 1
ATOM 1010 N N . LEU A 1 132 ? -14.500 13.143 10.509 1.00 82.12 132 LEU A N 1
ATOM 1011 C CA . LEU A 1 132 ? -14.626 11.809 11.096 1.00 82.12 132 LEU A CA 1
ATOM 1012 C C . LEU A 1 132 ? -13.388 11.481 11.942 1.00 82.12 132 LEU A C 1
ATOM 1014 O O . LEU A 1 132 ? -12.317 12.058 11.727 1.00 82.12 132 LEU A O 1
ATOM 1018 N N . ASP A 1 133 ? -13.524 10.550 12.890 1.00 84.81 133 ASP A N 1
ATOM 1019 C CA . ASP A 1 133 ? -12.385 10.082 13.680 1.00 84.81 133 ASP A CA 1
ATOM 1020 C C . ASP A 1 133 ? -11.438 9.252 12.794 1.00 84.81 133 ASP A C 1
ATOM 1022 O O . ASP A 1 133 ? -11.865 8.486 11.928 1.00 84.81 133 ASP A O 1
ATOM 1026 N N . LEU A 1 134 ? -10.126 9.381 13.008 1.00 82.19 134 LEU A N 1
ATOM 1027 C CA . LEU A 1 134 ? -9.137 8.531 12.342 1.00 82.19 134 LEU A CA 1
ATOM 1028 C C . LEU A 1 134 ? -9.299 7.059 12.746 1.00 82.19 134 LEU A C 1
ATOM 1030 O O . LEU A 1 134 ? -8.893 6.178 11.990 1.00 82.19 134 LEU A O 1
ATOM 1034 N N . GLU A 1 135 ? -9.895 6.789 13.909 1.00 83.25 135 GLU A N 1
ATOM 1035 C CA . GLU A 1 135 ? -10.250 5.433 14.336 1.00 83.25 135 GLU A CA 1
ATOM 1036 C C . GLU A 1 135 ? -11.380 4.812 13.492 1.00 83.25 135 GLU A C 1
ATOM 1038 O O . GLU A 1 135 ? -11.510 3.590 13.458 1.00 83.25 135 GLU A O 1
ATOM 1043 N N . ASP A 1 136 ? -12.130 5.616 12.729 1.00 82.56 136 ASP A N 1
ATOM 1044 C CA . ASP A 1 136 ? -13.188 5.143 11.824 1.00 82.56 136 ASP A CA 1
ATOM 1045 C C . ASP A 1 136 ? -12.675 4.835 10.405 1.00 82.56 136 ASP A C 1
ATOM 1047 O O . ASP A 1 136 ? -13.448 4.491 9.502 1.00 82.56 136 ASP A O 1
ATOM 1051 N N . ILE A 1 137 ? -11.360 4.941 10.177 1.00 85.38 137 ILE A N 1
ATOM 1052 C CA . ILE A 1 137 ? -10.751 4.569 8.900 1.00 85.38 137 ILE A CA 1
ATOM 1053 C C . ILE A 1 137 ? -11.051 3.095 8.611 1.00 85.38 137 ILE A C 1
ATOM 1055 O O . ILE A 1 137 ? -10.749 2.203 9.399 1.00 85.38 137 ILE A O 1
ATOM 1059 N N . SER A 1 138 ? -11.621 2.825 7.441 1.00 90.88 138 SER A N 1
ATOM 1060 C CA . SER A 1 138 ? -11.833 1.467 6.955 1.00 90.88 138 SER A CA 1
ATOM 1061 C C . SER A 1 138 ? -11.771 1.411 5.436 1.00 90.88 138 SER A C 1
ATOM 1063 O O . SER A 1 138 ? -11.901 2.425 4.747 1.00 90.88 138 SER A O 1
ATOM 1065 N N . GLY A 1 139 ? -11.544 0.218 4.904 1.00 92.50 139 GLY A N 1
ATOM 1066 C CA . GLY A 1 139 ? -11.556 -0.004 3.469 1.00 92.50 139 GLY A CA 1
ATOM 1067 C C . GLY A 1 139 ? -11.216 -1.434 3.093 1.00 92.50 139 GLY A C 1
ATOM 1068 O O . GLY A 1 139 ? -10.920 -2.270 3.944 1.00 92.50 139 GLY A O 1
ATOM 1069 N N . THR A 1 140 ? -11.265 -1.718 1.797 1.00 94.94 140 THR A N 1
ATOM 1070 C CA . THR A 1 140 ? -10.812 -2.993 1.234 1.00 94.94 140 THR A CA 1
ATOM 1071 C C . THR A 1 140 ? -9.812 -2.744 0.115 1.00 94.94 140 THR A C 1
ATOM 1073 O O . THR A 1 140 ? -10.051 -1.925 -0.774 1.00 94.94 140 THR A O 1
ATOM 1076 N N . LEU A 1 141 ? -8.677 -3.438 0.185 1.00 94.94 141 LEU A N 1
ATOM 1077 C CA . LEU A 1 141 ? -7.575 -3.335 -0.762 1.00 94.94 141 LEU A CA 1
ATOM 1078 C C . LEU A 1 141 ? -7.635 -4.481 -1.768 1.00 94.94 141 LEU A C 1
ATOM 1080 O O . LEU A 1 141 ? -7.491 -5.644 -1.394 1.00 94.94 141 LEU A O 1
ATOM 1084 N N . TYR A 1 142 ? -7.760 -4.151 -3.047 1.00 93.75 142 TYR A N 1
ATOM 1085 C CA . TYR A 1 142 ? -7.706 -5.115 -4.142 1.00 93.75 142 TYR A CA 1
ATOM 1086 C C . TYR A 1 142 ? -6.415 -4.940 -4.923 1.00 93.75 142 TYR A C 1
ATOM 1088 O O . TYR A 1 142 ? -5.954 -3.821 -5.150 1.00 93.75 142 TYR A O 1
ATOM 1096 N N . ALA A 1 143 ? -5.825 -6.051 -5.345 1.00 93.19 143 ALA A N 1
ATOM 1097 C CA . ALA A 1 143 ? -4.687 -6.026 -6.242 1.00 93.19 143 ALA A CA 1
ATOM 1098 C C . ALA A 1 143 ? -5.150 -6.237 -7.683 1.00 93.19 143 ALA A C 1
ATOM 1100 O O . ALA A 1 143 ? -6.028 -7.047 -7.959 1.00 93.19 143 ALA A O 1
ATOM 1101 N N . ARG A 1 144 ? -4.527 -5.528 -8.627 1.00 90.38 144 ARG A N 1
ATOM 1102 C CA . ARG A 1 144 ? -4.780 -5.737 -10.057 1.00 90.38 144 ARG A CA 1
ATOM 1103 C C . ARG A 1 144 ? -3.516 -5.662 -10.892 1.00 90.38 144 ARG A C 1
ATOM 1105 O O . ARG A 1 144 ? -2.566 -4.933 -10.580 1.00 90.38 144 ARG A O 1
ATOM 1112 N N . LYS A 1 145 ? -3.527 -6.368 -12.022 1.00 89.81 145 LYS A N 1
ATOM 1113 C CA . LYS A 1 145 ? -2.556 -6.145 -13.097 1.00 89.81 145 LYS A CA 1
ATOM 1114 C C . LYS A 1 145 ? -2.973 -4.956 -13.950 1.00 89.81 145 LYS A C 1
ATOM 1116 O O . LYS A 1 145 ? -4.143 -4.783 -14.273 1.00 89.81 145 LYS A O 1
ATOM 1121 N N . GLY A 1 146 ? -1.994 -4.163 -14.367 1.00 84.19 146 GLY A N 1
ATOM 1122 C CA . GLY A 1 146 ? -2.184 -3.205 -15.449 1.00 84.19 146 GLY A CA 1
ATOM 1123 C C . GLY A 1 146 ? -2.286 -3.895 -16.805 1.00 84.19 146 GLY A C 1
ATOM 1124 O O . GLY A 1 146 ? -1.822 -5.023 -16.988 1.00 84.19 146 GLY A O 1
ATOM 1125 N N . GLU A 1 147 ? -2.829 -3.165 -17.773 1.00 79.19 147 GLU A N 1
ATOM 1126 C CA . GLU A 1 147 ? -3.029 -3.627 -19.153 1.00 79.19 147 GLU A CA 1
ATOM 1127 C C . GLU A 1 147 ? -1.708 -4.009 -19.839 1.00 79.19 147 GLU A C 1
ATOM 1129 O O . GLU A 1 147 ? -1.645 -4.960 -20.618 1.00 79.19 147 GLU A O 1
ATOM 1134 N N . GLY A 1 148 ? -0.620 -3.362 -19.422 1.00 77.31 148 GLY A N 1
ATOM 1135 C CA . GLY A 1 148 ? 0.734 -3.638 -19.870 1.00 77.31 148 GLY A CA 1
ATOM 1136 C C . GLY A 1 148 ? 1.209 -2.660 -20.926 1.00 77.31 148 GLY A C 1
ATOM 1137 O O . GLY A 1 148 ? 0.427 -2.086 -21.672 1.00 77.31 148 GLY A O 1
ATOM 1138 N N . ARG A 1 149 ? 2.523 -2.462 -20.971 1.00 73.25 149 ARG A N 1
ATOM 1139 C CA . ARG A 1 149 ? 3.186 -1.684 -22.013 1.00 73.25 149 ARG A CA 1
ATOM 1140 C C . ARG A 1 149 ? 4.117 -2.604 -22.778 1.00 73.25 149 ARG A C 1
ATOM 1142 O O . ARG A 1 149 ? 4.925 -3.301 -22.163 1.00 73.25 149 ARG A O 1
ATOM 1149 N N . GLU A 1 150 ? 4.026 -2.597 -24.102 1.00 78.00 150 GLU A N 1
ATOM 1150 C CA . GLU A 1 150 ? 5.040 -3.243 -24.928 1.00 78.00 150 GLU A CA 1
ATOM 1151 C C . GLU A 1 150 ? 6.374 -2.510 -24.773 1.00 78.00 150 GLU A C 1
ATOM 1153 O O . GLU A 1 150 ? 6.471 -1.289 -24.924 1.00 78.00 150 GLU A O 1
ATOM 1158 N N . VAL A 1 151 ? 7.411 -3.277 -24.462 1.00 76.44 151 VAL A N 1
ATOM 1159 C CA . VAL A 1 151 ? 8.794 -2.824 -24.408 1.00 76.44 151 VAL A CA 1
ATOM 1160 C C . VAL A 1 151 ? 9.584 -3.677 -25.386 1.00 76.44 151 VAL A C 1
ATOM 1162 O O . VAL A 1 151 ? 9.531 -4.905 -25.338 1.00 76.44 151 VAL A O 1
ATOM 1165 N N . VAL A 1 152 ? 10.311 -3.023 -26.287 1.00 77.94 152 VAL A N 1
ATOM 1166 C CA . VAL A 1 152 ? 11.239 -3.696 -27.196 1.00 77.94 152 VAL A CA 1
ATOM 1167 C C . VAL A 1 152 ? 12.585 -3.776 -26.499 1.00 77.94 152 VAL A C 1
ATOM 1169 O O . VAL A 1 152 ? 13.136 -2.752 -26.094 1.00 77.94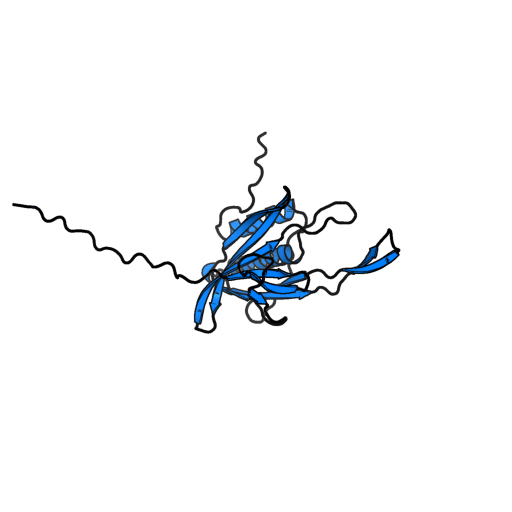 152 VAL A O 1
ATOM 1172 N N . ASN A 1 153 ? 13.115 -4.985 -26.348 1.00 73.56 153 ASN A N 1
ATOM 1173 C CA . ASN A 1 153 ? 14.474 -5.160 -25.874 1.00 73.56 153 ASN A CA 1
ATOM 1174 C C . ASN A 1 153 ? 15.448 -4.672 -26.968 1.00 73.56 153 ASN A C 1
ATOM 1176 O O . ASN A 1 153 ? 15.473 -5.257 -28.052 1.00 73.56 153 ASN A O 1
ATOM 1180 N N . PRO A 1 154 ? 16.266 -3.636 -26.710 1.00 70.06 154 PRO A N 1
ATOM 1181 C CA . PRO A 1 154 ? 17.123 -3.043 -27.732 1.00 70.06 154 PRO A CA 1
ATOM 1182 C C . PRO A 1 154 ? 18.258 -3.966 -28.198 1.00 70.06 154 PRO A C 1
ATOM 1184 O O . PRO A 1 154 ? 18.754 -3.777 -29.302 1.00 70.06 154 PRO A O 1
ATOM 1187 N N . SER A 1 155 ? 18.666 -4.965 -27.403 1.00 76.31 155 SER A N 1
ATOM 1188 C CA . SER A 1 155 ? 19.741 -5.894 -27.781 1.00 76.31 155 SER A CA 1
ATOM 1189 C C . SER A 1 155 ? 19.257 -7.120 -28.555 1.00 76.31 155 SER A C 1
ATOM 1191 O O . SER A 1 155 ? 20.044 -7.732 -29.269 1.00 76.31 155 SER A O 1
ATOM 1193 N N . THR A 1 156 ? 17.978 -7.485 -28.433 1.00 83.25 156 THR A N 1
ATOM 1194 C CA . THR A 1 156 ? 17.415 -8.690 -29.078 1.00 83.25 156 THR A CA 1
ATOM 1195 C C . THR A 1 156 ? 16.302 -8.389 -30.079 1.00 83.25 156 THR A C 1
ATOM 1197 O O . THR A 1 156 ? 15.893 -9.280 -30.815 1.00 83.25 156 THR A O 1
ATOM 1200 N N . GLY A 1 157 ? 15.769 -7.163 -30.101 1.00 83.56 157 GLY A N 1
ATOM 1201 C CA . GLY A 1 157 ? 14.607 -6.784 -30.911 1.00 83.56 157 GLY A CA 1
ATOM 1202 C C . GLY A 1 157 ? 13.286 -7.418 -30.456 1.00 83.56 157 GLY A C 1
ATOM 1203 O O . GLY A 1 157 ? 12.241 -7.148 -31.045 1.00 83.56 157 GLY A O 1
ATOM 1204 N N . LEU A 1 158 ? 13.305 -8.247 -29.406 1.00 86.19 158 LEU A N 1
ATOM 1205 C CA . LEU A 1 158 ? 12.128 -8.955 -28.914 1.00 86.19 158 LEU A CA 1
ATOM 1206 C C . LEU A 1 158 ? 11.173 -8.001 -28.197 1.00 86.19 158 LEU A C 1
ATOM 1208 O O . LEU A 1 158 ? 11.580 -7.191 -27.359 1.00 86.19 158 LEU A O 1
ATOM 1212 N N . LYS A 1 159 ? 9.883 -8.134 -28.512 1.00 82.81 159 LYS A N 1
ATOM 1213 C CA . LYS A 1 159 ? 8.797 -7.441 -27.821 1.00 82.81 159 LYS A CA 1
ATOM 1214 C C . LYS A 1 159 ? 8.406 -8.215 -26.567 1.00 82.81 159 LYS A C 1
ATOM 1216 O O . LYS A 1 159 ? 8.032 -9.382 -26.653 1.00 82.81 159 LYS A O 1
ATOM 1221 N N . THR A 1 160 ? 8.416 -7.540 -25.424 1.00 77.56 160 THR A N 1
ATOM 1222 C CA . THR A 1 160 ? 7.900 -8.068 -24.159 1.00 77.56 160 THR A CA 1
ATOM 1223 C C . THR A 1 160 ? 6.846 -7.116 -23.618 1.00 77.56 160 THR A C 1
ATOM 1225 O O . THR A 1 160 ? 7.080 -5.914 -23.511 1.00 77.56 160 THR A O 1
ATOM 1228 N N . THR A 1 161 ? 5.677 -7.634 -23.245 1.00 79.81 161 THR A N 1
ATOM 1229 C CA . THR A 1 161 ? 4.665 -6.826 -22.552 1.00 79.81 161 THR A CA 1
ATOM 1230 C C . THR A 1 161 ? 4.979 -6.795 -21.065 1.00 79.81 161 THR A C 1
ATOM 1232 O O . THR A 1 161 ? 4.914 -7.820 -20.388 1.00 79.81 161 THR A O 1
ATOM 1235 N N . PHE A 1 162 ? 5.297 -5.614 -20.541 1.00 72.12 162 PHE A N 1
ATOM 1236 C CA . PHE A 1 162 ? 5.521 -5.417 -19.116 1.00 72.12 162 PHE A CA 1
ATOM 1237 C C . PHE A 1 162 ? 4.226 -4.954 -18.449 1.00 72.12 162 PHE A C 1
ATOM 1239 O O . PHE A 1 162 ? 3.732 -3.862 -18.734 1.00 72.12 162 PHE A O 1
ATOM 1246 N N . LYS A 1 163 ? 3.667 -5.778 -17.557 1.00 82.25 163 LYS A N 1
ATOM 1247 C CA . LYS A 1 163 ? 2.464 -5.449 -16.779 1.00 82.25 163 LYS A CA 1
ATOM 1248 C C . LYS A 1 163 ? 2.868 -5.036 -15.370 1.00 82.25 163 LYS A C 1
ATOM 1250 O O . LYS A 1 163 ? 3.490 -5.811 -14.653 1.00 82.25 163 LYS A O 1
ATOM 1255 N N . GLY A 1 164 ? 2.537 -3.805 -14.985 1.00 85.44 164 GLY A N 1
ATOM 1256 C CA . GLY A 1 164 ? 2.689 -3.356 -13.601 1.00 85.44 164 GLY A CA 1
ATOM 1257 C C . GLY A 1 164 ? 1.625 -3.975 -12.695 1.00 85.44 164 GLY A C 1
ATOM 1258 O O . GLY A 1 164 ? 0.560 -4.363 -13.175 1.00 85.44 164 GLY A O 1
ATOM 1259 N N . THR A 1 165 ? 1.896 -4.026 -11.394 1.00 90.44 165 THR A N 1
ATOM 1260 C CA . THR A 1 165 ? 0.909 -4.384 -10.367 1.00 90.44 165 THR A CA 1
ATOM 1261 C C . THR A 1 165 ? 0.479 -3.143 -9.600 1.00 90.44 165 THR A C 1
ATOM 1263 O O . THR A 1 165 ? 1.298 -2.262 -9.327 1.00 90.44 165 THR A O 1
ATOM 1266 N N . PHE A 1 166 ? -0.810 -3.053 -9.300 1.00 91.62 166 PHE A N 1
ATOM 1267 C CA . PHE A 1 166 ? -1.457 -1.893 -8.698 1.00 91.62 166 PHE A CA 1
ATOM 1268 C C . PHE A 1 166 ? -2.313 -2.347 -7.519 1.00 91.62 166 PHE A C 1
ATOM 1270 O O . PHE A 1 166 ? -2.746 -3.499 -7.484 1.00 91.62 166 PHE A O 1
ATOM 1277 N N . ILE A 1 167 ? -2.538 -1.438 -6.572 1.00 93.31 167 ILE A N 1
ATOM 1278 C CA . ILE A 1 167 ? -3.454 -1.641 -5.450 1.00 93.31 167 ILE A CA 1
ATOM 1279 C C . ILE A 1 167 ? -4.529 -0.572 -5.549 1.00 93.31 167 ILE A C 1
ATOM 1281 O O . ILE A 1 167 ? -4.207 0.614 -5.617 1.00 93.31 167 ILE A O 1
ATOM 1285 N N . ASP A 1 168 ? -5.779 -1.005 -5.544 1.00 91.56 168 ASP A N 1
ATOM 1286 C CA . ASP A 1 168 ? -6.942 -0.139 -5.459 1.00 91.56 168 ASP A CA 1
ATOM 1287 C C . ASP A 1 168 ? -7.539 -0.240 -4.053 1.00 91.56 168 ASP A C 1
ATOM 1289 O O . ASP A 1 168 ? -7.504 -1.299 -3.427 1.00 91.56 168 ASP A O 1
ATOM 1293 N N . CYS A 1 169 ? -8.091 0.864 -3.554 1.00 92.75 169 CYS A N 1
ATOM 1294 C CA . CYS A 1 169 ? -8.746 0.920 -2.251 1.00 92.75 169 CYS A CA 1
ATOM 1295 C C . CYS A 1 169 ? -10.208 1.318 -2.429 1.00 92.75 169 CYS A C 1
ATOM 1297 O O . CYS A 1 169 ? -10.510 2.270 -3.151 1.00 92.75 169 CYS A O 1
ATOM 1299 N N . PHE A 1 170 ? -11.095 0.608 -1.744 1.00 91.25 170 PHE A N 1
ATOM 1300 C CA . PHE A 1 170 ? -12.534 0.840 -1.755 1.00 91.25 170 PHE A CA 1
ATOM 1301 C C . PHE A 1 170 ? -13.022 1.184 -0.351 1.00 91.25 170 PHE A C 1
ATOM 1303 O O . PHE A 1 170 ? -12.596 0.555 0.619 1.00 91.25 170 PHE A O 1
ATOM 1310 N N . LEU A 1 171 ? -13.927 2.155 -0.256 1.00 86.75 171 LEU A N 1
ATOM 1311 C CA . LEU A 1 171 ? -14.686 2.477 0.949 1.00 86.75 171 LEU A CA 1
ATOM 1312 C C . LEU A 1 171 ? -16.139 2.052 0.707 1.00 86.75 171 LEU A C 1
ATOM 1314 O O . LEU A 1 171 ? -16.878 2.714 -0.020 1.00 86.75 171 LEU A O 1
ATOM 1318 N N . GLY A 1 172 ? -16.533 0.898 1.248 1.00 81.88 172 GLY A N 1
ATOM 1319 C CA . GLY A 1 172 ? -17.770 0.238 0.823 1.00 81.88 172 GLY A CA 1
ATOM 1320 C C . GLY A 1 172 ? -17.707 -0.116 -0.667 1.00 81.88 172 GLY A C 1
ATOM 1321 O O . GLY A 1 172 ? -16.795 -0.822 -1.091 1.00 81.88 172 GLY A O 1
ATOM 1322 N N . ASN A 1 173 ? -18.649 0.403 -1.458 1.00 80.75 173 ASN A N 1
ATOM 1323 C CA . ASN A 1 173 ? -18.690 0.194 -2.912 1.00 80.75 173 ASN A CA 1
ATOM 1324 C C . ASN A 1 173 ? -17.961 1.287 -3.710 1.00 80.75 173 ASN A C 1
ATOM 1326 O O . ASN A 1 173 ? -17.798 1.152 -4.923 1.00 80.75 173 ASN A O 1
ATOM 1330 N N . ASP A 1 174 ? -17.516 2.360 -3.053 1.00 84.06 174 ASP A N 1
ATOM 1331 C CA . ASP A 1 174 ? -16.879 3.482 -3.728 1.00 84.06 174 ASP A CA 1
ATOM 1332 C C . ASP A 1 174 ? -15.375 3.249 -3.843 1.00 84.06 174 ASP A C 1
ATOM 1334 O O . ASP A 1 174 ? -14.645 3.231 -2.847 1.00 84.06 174 ASP A O 1
ATOM 1338 N N . GLN A 1 175 ? -14.887 3.114 -5.076 1.00 85.38 175 GLN A N 1
ATOM 1339 C CA . GLN A 1 175 ? -13.453 3.115 -5.331 1.00 85.38 175 GLN A CA 1
ATOM 1340 C C . GLN A 1 175 ? -12.892 4.507 -5.027 1.00 85.38 175 GLN A C 1
ATOM 1342 O O . GLN A 1 175 ? -13.340 5.517 -5.585 1.00 85.38 175 GLN A O 1
ATOM 1347 N N . LEU A 1 176 ? -11.873 4.575 -4.171 1.00 84.25 176 LEU A N 1
ATOM 1348 C CA . LEU A 1 176 ? -11.106 5.803 -4.017 1.00 84.25 176 LEU A CA 1
ATOM 1349 C C . LEU A 1 176 ? -10.460 6.141 -5.356 1.00 84.25 176 LEU A C 1
ATOM 1351 O O . LEU A 1 176 ? -9.948 5.264 -6.056 1.00 84.25 176 LEU A O 1
ATOM 1355 N N . ARG A 1 177 ? -10.484 7.426 -5.723 1.00 75.12 177 ARG A N 1
ATOM 1356 C CA . ARG A 1 177 ? -9.856 7.870 -6.969 1.00 75.12 177 ARG A CA 1
ATOM 1357 C C . ARG A 1 177 ? -8.417 7.387 -6.973 1.00 75.12 177 ARG A C 1
ATOM 1359 O O . ARG A 1 177 ? -7.691 7.610 -6.008 1.00 75.12 177 ARG A O 1
ATOM 1366 N N . PHE A 1 178 ? -8.027 6.730 -8.061 1.00 67.00 178 PHE A N 1
ATOM 1367 C CA . PHE A 1 178 ? -6.675 6.226 -8.208 1.00 67.00 178 PHE A CA 1
ATOM 1368 C C . PHE A 1 178 ? -5.697 7.406 -8.171 1.00 67.00 178 PHE A C 1
ATOM 1370 O O . PHE A 1 178 ? -5.532 8.139 -9.147 1.00 67.00 178 PHE A O 1
ATOM 1377 N N . LYS A 1 179 ? -5.079 7.604 -7.010 1.00 76.94 179 LYS A N 1
ATOM 1378 C CA . LYS A 1 179 ? -4.020 8.573 -6.776 1.00 76.94 179 LYS A CA 1
ATOM 1379 C C . LYS A 1 179 ? -2.783 7.762 -6.459 1.00 76.94 179 LYS A C 1
ATOM 1381 O O . LYS A 1 179 ? -2.754 7.022 -5.482 1.00 76.94 179 LYS A O 1
ATOM 1386 N N . GLN A 1 180 ? -1.786 7.850 -7.325 1.00 84.94 180 GLN A N 1
ATOM 1387 C CA . GLN A 1 180 ? -0.498 7.219 -7.097 1.00 84.94 180 GLN A CA 1
ATOM 1388 C C . GLN A 1 180 ? 0.432 8.256 -6.470 1.00 84.94 180 GLN A C 1
ATOM 1390 O O . GLN A 1 180 ? 0.489 9.390 -6.944 1.00 84.94 180 GLN A O 1
ATOM 1395 N N . ALA A 1 181 ? 1.155 7.871 -5.421 1.00 89.69 181 ALA A N 1
ATOM 1396 C CA . ALA A 1 181 ? 2.268 8.671 -4.930 1.00 89.69 181 ALA A CA 1
ATOM 1397 C C . ALA A 1 181 ? 3.362 8.789 -6.004 1.00 89.69 181 ALA A C 1
ATOM 1399 O O . ALA A 1 181 ? 3.436 7.978 -6.935 1.00 89.69 181 ALA A O 1
ATOM 1400 N N . ASP A 1 182 ? 4.241 9.779 -5.867 1.00 90.75 182 ASP A N 1
ATOM 1401 C CA . ASP A 1 182 ? 5.385 9.888 -6.774 1.00 90.75 182 ASP A CA 1
ATOM 1402 C C . ASP A 1 182 ? 6.245 8.616 -6.678 1.00 90.75 182 ASP A C 1
ATOM 1404 O O . ASP A 1 182 ? 6.362 7.991 -5.622 1.00 90.75 182 ASP A O 1
ATOM 1408 N N . ARG A 1 183 ? 6.801 8.191 -7.810 1.00 91.19 183 ARG A N 1
ATOM 1409 C CA . ARG A 1 183 ? 7.629 6.989 -7.903 1.00 91.19 183 ARG A CA 1
ATOM 1410 C C . ARG A 1 183 ? 9.117 7.295 -7.818 1.00 91.19 183 ARG A C 1
ATOM 1412 O O . ARG A 1 183 ? 9.925 6.370 -7.758 1.00 91.19 183 ARG A O 1
ATOM 1419 N N . GLU A 1 184 ? 9.505 8.558 -7.855 1.00 90.25 184 GLU A N 1
ATOM 1420 C CA . GLU A 1 184 ? 10.850 8.982 -7.521 1.00 90.25 184 GLU A CA 1
ATOM 1421 C C . GLU A 1 184 ? 11.073 8.841 -6.017 1.00 90.25 184 GLU A C 1
ATOM 1423 O O . GLU A 1 184 ? 10.259 9.285 -5.212 1.00 90.25 184 GLU A O 1
ATOM 1428 N N . LEU A 1 185 ? 12.183 8.209 -5.627 1.00 86.25 185 LEU A N 1
ATOM 1429 C CA . LEU A 1 185 ? 12.386 7.768 -4.246 1.00 86.25 185 LEU A CA 1
ATOM 1430 C C . LEU A 1 185 ? 12.285 8.910 -3.223 1.00 86.25 185 LEU A C 1
ATOM 1432 O O . LEU A 1 185 ? 11.611 8.747 -2.213 1.00 86.25 185 LEU A O 1
ATOM 1436 N N . MET A 1 186 ? 12.909 10.061 -3.486 1.00 87.56 186 MET A N 1
ATOM 1437 C CA . MET A 1 186 ? 12.878 11.205 -2.562 1.00 87.56 186 MET A CA 1
ATOM 1438 C C . MET A 1 186 ? 11.461 11.778 -2.406 1.00 87.56 186 MET A C 1
ATOM 1440 O O . MET A 1 186 ? 10.996 11.999 -1.290 1.00 87.56 186 MET A O 1
ATOM 1444 N N . ALA A 1 187 ? 10.740 11.954 -3.517 1.00 91.50 187 ALA A N 1
ATOM 1445 C CA . ALA A 1 187 ? 9.368 12.454 -3.500 1.00 91.50 187 ALA A CA 1
ATOM 1446 C C . ALA A 1 187 ? 8.401 11.458 -2.833 1.00 91.50 187 ALA A C 1
ATOM 1448 O O . ALA A 1 187 ? 7.507 11.864 -2.090 1.00 91.50 187 ALA A O 1
ATOM 1449 N N . PHE A 1 188 ? 8.610 10.155 -3.044 1.00 92.12 188 PHE A N 1
ATOM 1450 C CA . PHE A 1 188 ? 7.875 9.091 -2.364 1.00 92.12 188 PHE A CA 1
ATOM 1451 C C . PHE A 1 188 ? 8.100 9.116 -0.847 1.00 92.12 188 PHE A C 1
ATOM 1453 O O . PHE A 1 188 ? 7.142 9.035 -0.082 1.00 92.12 188 PHE A O 1
ATOM 1460 N N . GLN A 1 189 ? 9.354 9.251 -0.401 1.00 91.94 189 GLN A N 1
ATOM 1461 C CA . GLN A 1 189 ? 9.700 9.315 1.023 1.00 91.94 189 GLN A CA 1
ATOM 1462 C C . GLN A 1 189 ? 9.039 10.509 1.714 1.00 91.94 189 GLN A C 1
ATOM 1464 O O . GLN A 1 189 ? 8.463 10.337 2.788 1.00 91.94 189 GLN A O 1
ATOM 1469 N N . SER A 1 190 ? 9.060 11.686 1.075 1.00 93.12 190 SER A N 1
ATOM 1470 C CA . SER A 1 190 ? 8.350 12.868 1.575 1.00 93.12 190 SER A CA 1
ATOM 1471 C C . SER A 1 190 ? 6.864 12.576 1.756 1.00 93.12 190 SER A C 1
ATOM 1473 O O . SER A 1 190 ? 6.330 12.768 2.841 1.00 93.12 190 SER A O 1
ATOM 1475 N N . GLN A 1 191 ? 6.217 12.003 0.738 1.00 94.12 191 GLN A N 1
ATOM 1476 C CA . GLN A 1 191 ? 4.793 11.675 0.810 1.00 94.12 191 GLN A CA 1
ATOM 1477 C C . GLN A 1 191 ? 4.478 10.636 1.892 1.00 94.12 191 GLN A C 1
ATOM 1479 O O . GLN A 1 191 ? 3.443 10.736 2.544 1.00 94.12 191 GLN A O 1
ATOM 1484 N N . VAL A 1 192 ? 5.343 9.649 2.130 1.00 94.88 192 VAL A N 1
ATOM 1485 C CA . VAL A 1 192 ? 5.155 8.700 3.241 1.00 94.88 192 VAL A CA 1
ATOM 1486 C C . VAL A 1 192 ? 5.244 9.406 4.598 1.00 94.88 192 VAL A C 1
ATOM 1488 O O . VAL A 1 192 ? 4.445 9.113 5.486 1.00 94.88 192 VAL A O 1
ATOM 1491 N N . ASN A 1 193 ? 6.170 10.351 4.762 1.00 95.06 193 ASN A N 1
ATOM 1492 C CA . ASN A 1 193 ? 6.278 11.142 5.987 1.00 95.06 193 ASN A CA 1
ATOM 1493 C C . ASN A 1 193 ? 5.066 12.066 6.184 1.00 95.06 193 ASN A C 1
ATOM 1495 O O . ASN A 1 193 ? 4.543 12.138 7.294 1.00 95.06 193 ASN A O 1
ATOM 1499 N N . ASP A 1 194 ? 4.566 12.697 5.119 1.00 94.88 194 ASP A N 1
ATOM 1500 C CA . ASP A 1 194 ? 3.355 13.528 5.165 1.00 94.88 194 ASP A CA 1
ATOM 1501 C C . ASP A 1 194 ? 2.119 12.703 5.564 1.00 94.88 194 ASP A C 1
ATOM 1503 O O . ASP A 1 194 ? 1.277 13.154 6.347 1.00 94.88 194 ASP A O 1
ATOM 1507 N N . LEU A 1 195 ? 2.022 11.460 5.068 1.00 95.06 195 LEU A N 1
ATOM 1508 C CA . LEU A 1 195 ? 0.965 10.526 5.466 1.00 95.06 195 LEU A CA 1
ATOM 1509 C C . LEU A 1 195 ? 1.068 10.184 6.954 1.00 95.06 195 LEU A C 1
ATOM 1511 O O . LEU A 1 195 ? 0.059 10.192 7.657 1.00 95.06 195 LEU A O 1
ATOM 1515 N N . ALA A 1 196 ? 2.280 9.900 7.441 1.00 95.12 196 ALA A N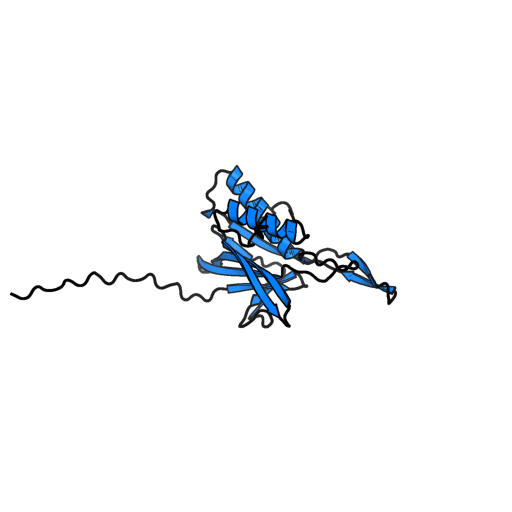 1
ATOM 1516 C CA . ALA A 1 196 ? 2.511 9.585 8.849 1.00 95.12 196 ALA A CA 1
ATOM 1517 C C . ALA A 1 196 ? 2.117 10.763 9.744 1.00 95.12 196 ALA A C 1
ATOM 1519 O O . ALA A 1 196 ? 1.403 10.568 10.725 1.00 95.12 196 ALA A O 1
ATOM 1520 N N . ALA A 1 197 ? 2.503 11.983 9.364 1.00 93.94 197 ALA A N 1
ATOM 1521 C CA . ALA A 1 197 ? 2.110 13.200 10.064 1.00 93.94 197 ALA A CA 1
ATOM 1522 C C . ALA A 1 197 ? 0.582 13.374 10.100 1.00 93.94 197 ALA A C 1
ATOM 1524 O O . ALA A 1 197 ? 0.025 13.611 11.169 1.00 93.94 197 ALA A O 1
ATOM 1525 N N . SER A 1 198 ? -0.111 13.162 8.974 1.00 93.44 198 SER A N 1
ATOM 1526 C CA . SER A 1 198 ? -1.585 13.223 8.902 1.00 93.44 198 SER A CA 1
ATOM 1527 C C . SER A 1 198 ? -2.266 12.172 9.788 1.00 93.44 198 SER A C 1
ATOM 1529 O O . SER A 1 198 ? -3.367 12.378 10.289 1.00 93.44 198 SER A O 1
ATOM 1531 N N . LEU A 1 199 ? -1.590 11.045 10.017 1.00 93.25 199 LEU A N 1
ATOM 1532 C CA . LEU A 1 199 ? -2.014 9.992 10.931 1.00 93.25 199 LEU A CA 1
ATOM 1533 C C . LEU A 1 199 ? -1.478 10.194 12.361 1.00 93.25 199 LEU A C 1
ATOM 1535 O O . LEU A 1 199 ? -1.594 9.281 13.174 1.00 93.25 199 LEU A O 1
ATOM 1539 N N . ASN A 1 200 ? -0.894 11.339 12.724 1.00 92.81 200 ASN A N 1
ATOM 1540 C CA . ASN A 1 200 ? -0.268 11.573 14.035 1.00 92.81 200 ASN A CA 1
ATOM 1541 C C . ASN A 1 200 ? 0.747 10.474 14.427 1.00 92.81 200 ASN A C 1
ATOM 1543 O O . ASN A 1 200 ? 0.697 9.931 15.532 1.00 92.81 200 ASN A O 1
ATOM 1547 N N . GLN A 1 201 ? 1.631 10.100 13.499 1.00 93.94 201 GLN A N 1
ATOM 1548 C CA . GLN A 1 201 ? 2.677 9.086 13.669 1.00 93.94 201 GLN A CA 1
ATOM 1549 C C . GLN A 1 201 ? 4.076 9.675 13.436 1.00 93.94 201 GLN A C 1
ATOM 1551 O O . GLN A 1 201 ? 4.214 10.657 12.704 1.00 93.94 201 GLN A O 1
ATOM 1556 N N . PRO A 1 202 ? 5.134 9.073 14.013 1.00 92.81 202 PRO A N 1
ATOM 1557 C CA . PRO A 1 202 ? 6.512 9.451 13.711 1.00 92.81 202 PRO A CA 1
ATOM 1558 C C . PRO A 1 202 ? 6.847 9.269 12.226 1.00 92.81 202 PRO A C 1
ATOM 1560 O O . PRO A 1 202 ? 6.357 8.336 11.590 1.00 92.81 202 PRO A O 1
ATOM 1563 N N . ALA A 1 203 ? 7.735 10.114 11.699 1.00 92.94 203 ALA A N 1
ATOM 1564 C CA . ALA A 1 203 ? 8.211 10.029 10.319 1.00 92.94 203 ALA A CA 1
ATOM 1565 C C . ALA A 1 203 ? 8.935 8.686 10.049 1.00 92.94 203 ALA A C 1
ATOM 1567 O O . ALA A 1 203 ? 9.948 8.407 10.699 1.00 92.94 203 ALA A O 1
ATOM 1568 N N . PRO A 1 204 ? 8.461 7.849 9.099 1.00 90.62 204 PRO A N 1
ATOM 1569 C CA . PRO A 1 204 ? 9.083 6.557 8.805 1.00 90.62 204 PRO A CA 1
ATOM 1570 C C . PRO A 1 204 ? 10.452 6.651 8.134 1.00 90.62 204 PRO A C 1
ATOM 1572 O O . PRO A 1 204 ? 11.304 5.786 8.340 1.00 90.62 204 PRO A O 1
ATOM 1575 N N . PHE A 1 205 ? 10.660 7.678 7.310 1.00 86.50 205 PHE A N 1
ATOM 1576 C CA . PHE A 1 205 ? 11.954 7.973 6.713 1.00 86.50 205 PHE A CA 1
ATOM 1577 C C . PHE A 1 205 ? 12.583 9.143 7.462 1.00 86.50 205 PHE A C 1
ATOM 1579 O O . PHE A 1 205 ? 12.006 10.229 7.522 1.00 86.50 205 PHE A O 1
ATOM 1586 N N . LEU A 1 206 ? 13.782 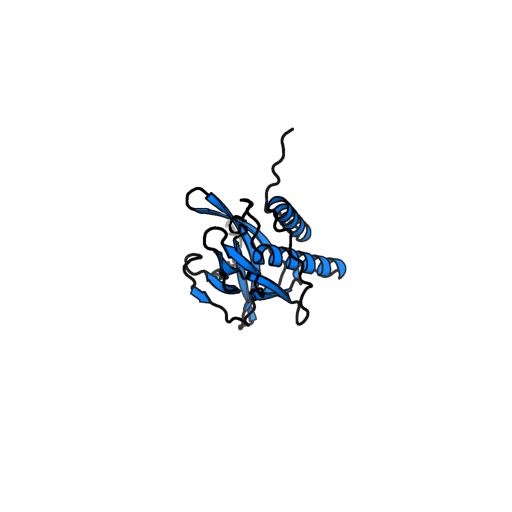8.934 8.007 1.00 76.50 206 LEU A N 1
ATOM 1587 C CA . LEU A 1 206 ? 14.583 10.034 8.530 1.00 76.50 206 LEU A CA 1
ATOM 1588 C C . LEU A 1 206 ? 14.925 10.959 7.362 1.00 76.50 206 LEU A C 1
ATOM 1590 O O . LEU A 1 206 ? 15.553 10.527 6.394 1.00 76.50 206 LEU A O 1
ATOM 1594 N N . GLN A 1 207 ? 14.501 12.218 7.443 1.00 57.44 207 GLN A N 1
ATOM 1595 C CA . GLN A 1 207 ? 15.081 13.240 6.588 1.00 57.44 207 GLN A CA 1
ATOM 1596 C C . GLN A 1 207 ? 16.541 13.357 7.015 1.00 57.44 207 GLN A C 1
ATOM 1598 O O . GLN A 1 207 ? 16.824 13.539 8.199 1.00 57.44 207 GLN A O 1
ATOM 1603 N N . SER A 1 208 ? 17.470 13.171 6.079 1.00 51.34 208 SER A N 1
ATOM 1604 C CA . SER A 1 208 ? 18.860 13.533 6.318 1.00 51.34 208 SER A CA 1
ATOM 1605 C C . SER A 1 208 ? 18.860 15.007 6.694 1.00 51.34 208 SER A C 1
ATOM 1607 O O . SER A 1 208 ? 18.592 15.854 5.842 1.00 51.34 208 SER A O 1
ATOM 1609 N N . VAL A 1 209 ? 19.091 15.295 7.973 1.00 39.47 209 VAL A N 1
ATOM 1610 C CA . VAL A 1 209 ? 19.437 16.638 8.412 1.00 39.47 209 VAL A CA 1
ATOM 1611 C C . VAL A 1 209 ? 20.760 16.907 7.713 1.00 39.47 209 VAL A C 1
ATOM 1613 O O . VAL A 1 209 ? 21.759 16.245 7.990 1.00 39.47 209 VAL A O 1
ATOM 1616 N N . SER A 1 210 ? 20.738 17.745 6.683 1.00 36.00 210 SER A N 1
ATOM 1617 C CA . SER A 1 210 ? 21.968 18.338 6.194 1.00 36.00 210 SER A CA 1
ATOM 1618 C C . SER A 1 210 ? 22.458 19.220 7.331 1.00 36.00 210 SER A C 1
ATOM 1620 O O . SER A 1 210 ? 21.873 20.274 7.575 1.00 36.00 210 SER A O 1
ATOM 1622 N N . ASP A 1 211 ? 23.454 18.740 8.068 1.00 35.22 211 ASP A N 1
ATOM 1623 C CA . ASP A 1 211 ? 24.282 19.611 8.887 1.00 35.22 211 ASP A CA 1
ATOM 1624 C C . ASP A 1 211 ? 24.968 20.577 7.906 1.00 35.22 211 ASP A C 1
ATOM 1626 O O . ASP A 1 211 ? 25.858 20.178 7.150 1.00 35.22 211 ASP A O 1
ATOM 1630 N N . GLU A 1 212 ? 24.448 21.804 7.830 1.00 35.00 212 GLU A N 1
ATOM 1631 C CA . GLU A 1 212 ? 25.201 22.964 7.339 1.00 35.00 212 GLU A CA 1
ATOM 1632 C C . GLU A 1 212 ? 26.324 23.319 8.321 1.00 35.00 212 GLU A C 1
ATOM 1634 O O . GLU A 1 212 ? 26.085 23.264 9.552 1.00 35.00 212 GLU A O 1
#

Secondary structure (DSSP, 8-state):
------PPP---------PPPEEEEE-TTS-EEEEEEETTEEEEE--TT--EEEEEEEEEEEEEEEETTEEEEEEEEEEEEE-TTS-EEEEEEEEE-EEEEPTTSPEEEPHHHHHHHHHHHHHHHHHHHTT--GGG-EEEEEEEE---EEEE-TTT--EEEE--EEEEEEETTEEPP--PPP-SHHHHHHHHHHHHHHTT---SSPP-----